Protein AF-A0A6V2CDC0-F1 (afdb_monomer_lite)

Organism: NCBI:txid49249

Foldseek 3Di:
DFDDCVVVVVVPPCPCPDWLDWQEWEQFLVRWIWTFTHHRDVPPVCVPFQATWIFTWHQFPPDPVTHIGTDTTLFGEHDDVQFDDWQYKYYLPPGRFKIWTFTADADDAADQADDPNHDFRWIKIFGSNCADPRRYGDLIGTDDGQQFAAQCPCVVVPPDRTDGQSARGFRDWYDPFLWKIKIFGPPPPPVDPRRPDDCVPDDVSCSVGVPGMDMGTHPGSNSPCPPPSND

Radius of gyration: 18.83 Å; chains: 1; bounding box: 47×41×53 Å

Secondary structure (DSSP, 8-state):
-PBPHHHHHHTT--SSSS---EEEEEE-TTS-EEEEEPPPTT--TTTT-SSEEEEEEE---SSTTS--EEEEEEEEEPPPTT--EEEEEEEPTT-SSEEEEEEE-PPPTT-SS--TTS---EEEEEETT-B-TTSBB---EEEEETTSEE-TT-TTSSS--EE----S-EEEEEE-SSSEEEEEE---TTTS-TT---TTS-TTHHHHHH-SEEEEE-SS-TTSTTSGGG-

Sequence (231 aa):
MEVDSSVVDASQFRKHDPSGGYEGFSLLADGSIAAFVEKQSGDSTLGDEPGVRVYKVLPGDGTAKNPPKFDSFRGFYPFELNAGNIADVSAIPGSSNLVAVIERNGFPNGHLFPAPTMPANKLCVVDLTDLNEDMVMFNKKCILNYHQVSDPWDVDGNGIFRYAQTQVTNEQVIVVDDYCIVAGTDTNFPWTNQFDVDTTALPFGQEVTDTRFMIVCFTEPIFNLRYPLMD

pLDDT: mean 75.48, std 17.43, range [39.44, 96.19]

Structure (mmCIF, N/CA/C/O backbone):
data_AF-A0A6V2CDC0-F1
#
_entry.id   AF-A0A6V2CDC0-F1
#
loop_
_atom_site.group_PDB
_atom_site.id
_atom_site.type_symbol
_atom_site.label_atom_id
_atom_site.label_alt_id
_atom_site.label_comp_id
_atom_site.label_asym_id
_atom_site.label_entity_id
_atom_site.label_seq_id
_atom_site.pdbx_PDB_ins_code
_atom_site.Cartn_x
_atom_site.Cartn_y
_atom_site.Cartn_z
_atom_site.occupancy
_atom_site.B_iso_or_equiv
_atom_site.auth_seq_id
_atom_site.auth_comp_id
_atom_site.auth_asym_id
_atom_site.auth_atom_id
_atom_site.pdbx_PDB_model_num
ATOM 1 N N . MET A 1 1 ? -6.615 -8.807 17.423 1.00 39.44 1 MET A N 1
ATOM 2 C CA . MET A 1 1 ? -7.289 -8.360 18.665 1.00 39.44 1 MET A CA 1
ATOM 3 C C . MET A 1 1 ? -7.658 -6.903 18.441 1.00 39.44 1 MET A C 1
ATOM 5 O O . MET A 1 1 ? -6.749 -6.101 18.308 1.00 39.44 1 MET A O 1
ATOM 9 N N . GLU A 1 2 ? -8.935 -6.574 18.235 1.00 42.97 2 GLU A N 1
ATOM 10 C CA . GLU A 1 2 ? -9.348 -5.185 17.969 1.00 42.97 2 GLU A CA 1
ATOM 11 C C . GLU A 1 2 ? -9.538 -4.461 19.305 1.00 42.97 2 GLU A C 1
ATOM 13 O O . GLU A 1 2 ? -10.190 -4.986 20.210 1.00 42.97 2 GLU A O 1
ATOM 18 N N . VAL A 1 3 ? -8.911 -3.295 19.455 1.00 44.31 3 VAL A N 1
ATOM 19 C CA . VAL A 1 3 ? -8.943 -2.540 20.708 1.00 44.31 3 VAL A CA 1
ATOM 20 C C . VAL A 1 3 ? -10.130 -1.578 20.687 1.00 44.31 3 VAL A C 1
ATOM 22 O O . VAL A 1 3 ? -10.352 -0.868 19.706 1.00 44.31 3 VAL A O 1
ATOM 25 N N . ASP A 1 4 ? -10.894 -1.581 21.779 1.00 47.94 4 ASP A N 1
ATOM 26 C CA . ASP A 1 4 ? -12.054 -0.718 22.005 1.00 47.94 4 ASP A CA 1
ATOM 27 C C . ASP A 1 4 ? -11.677 0.775 21.892 1.00 47.94 4 ASP A C 1
ATOM 29 O O . ASP A 1 4 ? -10.577 1.184 22.283 1.00 47.94 4 ASP A O 1
ATOM 33 N N . SER A 1 5 ? -12.595 1.605 21.379 1.00 47.69 5 SER A N 1
ATOM 34 C CA . SER A 1 5 ? -12.391 3.048 21.167 1.00 47.69 5 SER A CA 1
ATOM 35 C C . SER A 1 5 ? -11.905 3.790 22.417 1.00 47.69 5 SER A C 1
ATOM 37 O O . SER A 1 5 ? -11.205 4.792 22.310 1.00 47.69 5 SER A O 1
ATOM 39 N N . SER A 1 6 ? -12.210 3.271 23.607 1.00 44.75 6 SER A N 1
ATOM 40 C CA . SER A 1 6 ? -11.758 3.819 24.892 1.00 44.75 6 SER A CA 1
ATOM 41 C C . SER A 1 6 ? -10.231 3.829 25.092 1.00 44.75 6 SER A C 1
ATOM 43 O O . SER A 1 6 ? -9.716 4.707 25.785 1.00 44.75 6 SER A O 1
ATOM 45 N N . VAL A 1 7 ? -9.477 2.920 24.464 1.00 49.69 7 VAL A N 1
ATOM 46 C CA . VAL A 1 7 ? -7.996 2.942 24.498 1.00 49.69 7 VAL A CA 1
ATOM 47 C C . VAL A 1 7 ? -7.439 4.010 23.553 1.00 49.69 7 VAL A C 1
ATOM 49 O O . VAL A 1 7 ? -6.391 4.594 23.816 1.00 49.69 7 VAL A O 1
ATOM 52 N N . VAL A 1 8 ? -8.185 4.322 22.494 1.00 48.22 8 VAL A N 1
ATOM 53 C CA . VAL A 1 8 ? -7.858 5.343 21.490 1.00 48.22 8 VAL A CA 1
ATOM 54 C C . VAL A 1 8 ? -8.161 6.754 22.018 1.00 48.22 8 VAL A C 1
ATOM 56 O O . VAL A 1 8 ? -7.398 7.695 21.794 1.00 48.22 8 VAL A O 1
ATOM 59 N N . ASP A 1 9 ? -9.218 6.886 22.823 1.00 43.94 9 ASP A N 1
ATOM 60 C CA . ASP A 1 9 ? -9.531 8.106 23.577 1.00 43.94 9 ASP A CA 1
ATOM 61 C C . ASP A 1 9 ? -8.473 8.407 24.659 1.00 43.94 9 ASP A C 1
ATOM 63 O O . ASP A 1 9 ? -8.165 9.571 24.924 1.00 43.94 9 ASP A O 1
ATOM 67 N N . ALA A 1 10 ? -7.863 7.372 25.251 1.00 45.59 10 ALA A N 1
ATOM 68 C CA . ALA A 1 10 ? -6.705 7.520 26.137 1.00 45.59 10 ALA A CA 1
ATOM 69 C C . ALA A 1 10 ? -5.407 7.849 25.369 1.00 45.59 10 ALA A C 1
ATOM 71 O O . ALA A 1 10 ? -4.510 8.488 25.921 1.00 45.59 10 ALA A O 1
ATOM 72 N N . SER A 1 11 ? -5.320 7.473 24.089 1.00 44.28 11 SER A N 1
ATOM 73 C CA . SER A 1 11 ? -4.173 7.716 23.210 1.00 44.28 11 SER A CA 1
ATOM 74 C C . SER A 1 11 ? -4.286 9.026 22.414 1.00 44.28 11 SER A C 1
ATOM 76 O O . SER A 1 11 ? -3.990 9.032 21.229 1.00 44.28 11 SER A O 1
ATOM 78 N N . GLN A 1 12 ? -4.762 10.134 22.998 1.00 42.72 12 GLN A N 1
ATOM 79 C CA . GLN A 1 12 ? -4.838 11.460 22.340 1.00 42.72 12 GLN A CA 1
ATOM 80 C C . GLN A 1 12 ? -5.227 11.436 20.841 1.00 42.72 12 GLN A C 1
ATOM 82 O O . GLN A 1 12 ? -4.644 12.155 20.025 1.00 42.72 12 GLN A O 1
ATOM 87 N N . PHE A 1 13 ? -6.190 10.596 20.452 1.00 41.72 13 PHE A N 1
ATOM 88 C CA . PHE A 1 13 ? -6.622 10.480 19.066 1.00 41.72 13 PHE A CA 1
ATOM 89 C C . PHE A 1 13 ? -7.139 11.829 18.562 1.00 41.72 13 PHE A C 1
ATOM 91 O O . PHE A 1 13 ? -8.198 12.312 18.972 1.00 41.72 13 PHE A O 1
ATOM 98 N N . ARG A 1 14 ? -6.385 12.465 17.659 1.00 51.59 14 ARG A N 1
ATOM 99 C CA . ARG A 1 14 ? -6.816 13.694 16.988 1.00 51.59 14 ARG A CA 1
ATOM 100 C C . ARG A 1 14 ? -7.753 13.315 15.852 1.00 51.59 14 ARG A C 1
ATOM 102 O O . ARG A 1 14 ? -7.348 13.171 14.705 1.00 51.59 14 ARG A O 1
ATOM 109 N N . LYS A 1 15 ? -9.027 13.140 16.218 1.00 47.22 15 LYS A N 1
ATOM 110 C CA . LYS A 1 15 ? -10.143 12.780 15.330 1.00 47.22 15 LYS A CA 1
ATOM 111 C C . LYS A 1 15 ? -10.204 13.647 14.073 1.00 47.22 15 LYS A C 1
ATOM 113 O O . LYS A 1 15 ? -10.551 13.136 13.021 1.00 47.22 15 LYS A O 1
ATOM 118 N N . HIS A 1 16 ? -9.845 14.921 14.199 1.00 41.81 16 HIS A N 1
ATOM 119 C CA . HIS A 1 16 ? -9.480 15.803 13.105 1.00 41.81 16 HIS A CA 1
ATOM 120 C C . HIS A 1 16 ? -8.608 16.928 13.655 1.00 41.81 16 HIS A C 1
ATOM 122 O O . HIS A 1 16 ? -8.925 17.519 14.684 1.00 41.81 16 HIS A O 1
ATOM 128 N N . ASP A 1 17 ? -7.578 17.232 12.884 1.00 43.41 17 ASP A N 1
ATOM 129 C CA . ASP A 1 17 ? -6.827 18.476 12.881 1.00 43.41 17 ASP A CA 1
ATOM 130 C C . ASP A 1 17 ? -5.805 18.717 14.025 1.00 43.41 17 ASP A C 1
ATOM 132 O O . ASP A 1 17 ? -6.112 18.581 15.213 1.00 43.41 17 ASP A O 1
ATOM 136 N N . PRO A 1 18 ? -4.571 19.108 13.675 1.00 47.84 18 PRO A N 1
ATOM 137 C CA . PRO A 1 18 ? -3.995 19.037 12.345 1.00 47.84 18 PRO A CA 1
ATOM 138 C C . PRO A 1 18 ? -3.378 17.625 12.213 1.00 47.84 18 PRO A C 1
ATOM 140 O O . PRO A 1 18 ? -2.511 17.215 12.979 1.00 47.84 18 PRO A O 1
ATOM 143 N N . SER A 1 19 ? -3.981 16.794 11.348 1.00 53.19 19 SER A N 1
ATOM 144 C CA . SER A 1 19 ? -3.381 15.537 10.857 1.00 53.19 19 SER A CA 1
ATOM 145 C C . SER A 1 19 ? -2.292 15.914 9.852 1.00 53.19 19 SER A C 1
ATOM 147 O O . SER A 1 19 ? -2.385 16.987 9.254 1.00 53.19 19 SER A O 1
ATOM 149 N N . GLY A 1 20 ? -1.258 15.092 9.648 1.00 54.44 20 GLY A N 1
ATOM 150 C CA . GLY A 1 20 ? -0.270 15.369 8.592 1.00 54.44 20 GLY A CA 1
ATOM 151 C C . GLY A 1 20 ? -0.873 15.317 7.191 1.00 54.44 20 GLY A C 1
ATOM 152 O O . GLY A 1 20 ? -0.368 15.953 6.276 1.00 54.44 20 GLY A O 1
ATOM 153 N N . GLY A 1 21 ? -1.996 14.615 7.078 1.00 58.03 21 GLY A N 1
ATOM 154 C CA . GLY A 1 21 ? -2.667 14.270 5.842 1.00 58.03 21 GLY A CA 1
ATOM 155 C C . GLY A 1 21 ? -3.292 12.889 5.995 1.00 58.03 21 GLY A C 1
ATOM 156 O O . GLY A 1 21 ? -3.269 12.293 7.078 1.00 58.03 21 GLY A O 1
ATOM 157 N N . TYR A 1 22 ? -3.871 12.395 4.914 1.00 57.50 22 TYR A N 1
ATOM 158 C CA . TYR A 1 22 ? -4.170 10.982 4.753 1.00 57.50 22 TYR A CA 1
ATOM 159 C C . TYR A 1 22 ? -3.470 10.553 3.475 1.00 57.50 22 TYR A C 1
ATOM 161 O O . TYR A 1 22 ? -3.815 11.062 2.414 1.00 57.50 22 TYR A O 1
ATOM 169 N N . GLU A 1 23 ? -2.512 9.640 3.572 1.00 66.88 23 GLU A N 1
ATOM 170 C CA . GLU A 1 23 ? -1.724 9.224 2.403 1.00 66.88 23 GLU A CA 1
ATOM 171 C C . GLU A 1 23 ? -2.130 7.836 1.894 1.00 66.88 23 GLU A C 1
ATOM 173 O O . GLU A 1 23 ? -1.517 7.304 0.985 1.00 66.88 23 GLU A O 1
ATOM 178 N N . GLY A 1 24 ? -3.153 7.207 2.480 1.00 76.25 24 GLY A N 1
ATOM 179 C CA . GLY A 1 24 ? -3.616 5.905 2.015 1.00 76.25 24 GLY A CA 1
ATOM 180 C C . GLY A 1 24 ? -4.949 5.497 2.620 1.00 76.25 24 GLY A C 1
ATOM 181 O O . GLY A 1 24 ? -5.084 5.353 3.841 1.00 76.25 24 GLY A O 1
ATOM 182 N N . PHE A 1 25 ? -5.935 5.276 1.754 1.00 86.69 25 PHE A N 1
ATOM 183 C CA . PHE A 1 25 ? -7.219 4.699 2.124 1.00 86.69 25 PHE A CA 1
ATOM 184 C C . PHE A 1 25 ? -7.549 3.551 1.200 1.00 86.69 25 PHE A C 1
ATOM 186 O O . PHE A 1 25 ? -7.537 3.710 -0.015 1.00 86.69 25 PHE A O 1
ATOM 193 N N . SER A 1 26 ? -7.976 2.439 1.782 1.00 92.25 26 SER A N 1
ATOM 194 C CA . SER A 1 26 ? -8.464 1.328 0.983 1.00 92.25 26 SER A CA 1
ATOM 195 C C . SER A 1 26 ? -9.788 0.800 1.498 1.00 92.25 26 SER A C 1
ATOM 197 O O . SER A 1 26 ? -9.931 0.532 2.692 1.00 92.25 26 SER A O 1
ATOM 199 N N . LEU A 1 27 ? -10.753 0.647 0.588 1.00 92.06 27 LEU A N 1
ATOM 200 C CA . LEU A 1 27 ? -11.999 -0.061 0.853 1.00 92.06 27 LEU A CA 1
ATOM 201 C C . LEU A 1 27 ? -11.718 -1.567 0.863 1.00 92.06 27 LEU A C 1
ATOM 203 O O . LEU A 1 27 ? -11.335 -2.152 -0.148 1.00 92.06 27 LEU A O 1
ATOM 207 N N . LEU A 1 28 ? -11.927 -2.184 2.017 1.00 95.38 28 LEU A N 1
ATOM 208 C CA . LEU A 1 28 ? -11.723 -3.604 2.261 1.00 95.38 28 LEU A CA 1
ATOM 209 C C . LEU A 1 28 ? -12.952 -4.421 1.832 1.00 95.38 28 LEU A C 1
ATOM 211 O O . LEU A 1 28 ? -14.053 -3.889 1.672 1.00 95.38 28 LEU A O 1
ATOM 215 N N . ALA A 1 29 ? -12.795 -5.741 1.695 1.00 94.88 29 ALA A N 1
ATOM 216 C CA . ALA A 1 29 ? -13.887 -6.624 1.267 1.00 94.88 29 ALA A CA 1
ATOM 217 C C . ALA A 1 29 ? -15.075 -6.683 2.249 1.00 94.88 29 ALA A C 1
ATOM 219 O O . ALA A 1 29 ? -16.185 -7.023 1.844 1.00 94.88 29 ALA A O 1
ATOM 220 N N . ASP A 1 30 ? -14.866 -6.334 3.524 1.00 94.81 30 ASP A N 1
ATOM 221 C CA . ASP A 1 30 ? -15.936 -6.221 4.527 1.00 94.81 30 ASP A CA 1
ATOM 222 C C . ASP A 1 30 ? -16.714 -4.893 4.440 1.00 94.81 30 ASP A C 1
ATOM 224 O O . ASP A 1 30 ? -17.644 -4.661 5.213 1.00 94.81 30 ASP A O 1
ATOM 228 N N . GLY A 1 31 ? -16.346 -4.023 3.495 1.00 93.19 31 GLY A N 1
ATOM 229 C CA . GLY A 1 31 ? -16.937 -2.707 3.297 1.00 93.19 31 GLY A CA 1
ATOM 230 C C . GLY A 1 31 ? -16.406 -1.636 4.248 1.00 93.19 31 GLY A C 1
ATOM 231 O O . GLY A 1 31 ? -16.854 -0.497 4.155 1.00 93.19 31 GLY A O 1
ATOM 232 N N . SER A 1 32 ? -15.470 -1.952 5.147 1.00 94.44 32 SER A N 1
ATOM 233 C CA . SER A 1 32 ? -14.764 -0.947 5.947 1.00 94.44 32 SER A CA 1
ATOM 234 C C . SER A 1 32 ? -13.600 -0.331 5.169 1.00 94.44 32 SER A C 1
ATOM 236 O O . SER A 1 32 ? -13.151 -0.860 4.157 1.00 94.44 32 SER A O 1
ATOM 238 N N . ILE A 1 33 ? -13.107 0.811 5.634 1.00 91.81 33 ILE A N 1
ATOM 239 C CA . ILE A 1 33 ? -11.933 1.490 5.094 1.00 91.81 33 ILE A CA 1
ATOM 240 C C . ILE A 1 33 ? -10.765 1.270 6.058 1.00 91.81 33 ILE A C 1
ATOM 242 O O . ILE A 1 33 ? -10.886 1.546 7.255 1.00 91.81 33 ILE A O 1
ATOM 246 N N . ALA A 1 34 ? -9.629 0.808 5.539 1.00 93.38 34 ALA A N 1
ATOM 247 C CA . ALA A 1 34 ? -8.344 0.933 6.218 1.00 93.38 34 ALA A CA 1
ATOM 248 C C . ALA A 1 34 ? -7.795 2.339 5.962 1.00 93.38 34 ALA A C 1
ATOM 250 O O . ALA A 1 34 ? -7.531 2.692 4.814 1.00 93.38 34 ALA A O 1
ATOM 251 N N . ALA A 1 35 ? -7.652 3.141 7.016 1.00 89.19 35 ALA A N 1
ATOM 252 C CA . ALA A 1 35 ? -7.145 4.507 6.936 1.00 89.19 35 ALA A CA 1
ATOM 253 C C . ALA A 1 35 ? -5.755 4.596 7.569 1.00 89.19 35 ALA A C 1
ATOM 255 O O . ALA A 1 35 ? -5.619 4.394 8.778 1.00 89.19 35 ALA A O 1
ATOM 256 N N . PHE A 1 36 ? -4.748 4.911 6.756 1.00 89.75 36 PHE A N 1
ATOM 257 C CA . PHE A 1 36 ? -3.366 5.123 7.179 1.00 89.75 36 PHE A CA 1
ATOM 258 C C . PHE A 1 36 ? -3.161 6.618 7.421 1.00 89.75 36 PHE A C 1
ATOM 260 O O . PHE A 1 36 ? -3.307 7.434 6.510 1.00 89.75 36 PHE A O 1
ATOM 267 N N . VAL A 1 37 ? -2.889 6.987 8.673 1.00 82.69 37 VAL A N 1
ATOM 268 C CA . VAL A 1 37 ? -2.880 8.390 9.108 1.00 82.69 37 VAL A CA 1
ATOM 269 C C . VAL A 1 37 ? -1.485 8.800 9.553 1.00 82.69 37 VAL A C 1
ATOM 271 O O . VAL A 1 37 ? -0.968 8.310 10.563 1.00 82.69 37 VAL A O 1
ATOM 274 N N . GLU A 1 38 ? -0.893 9.728 8.805 1.00 74.75 38 GLU A N 1
ATOM 275 C CA . GLU A 1 38 ? 0.442 10.250 9.077 1.00 74.75 38 GLU A CA 1
ATOM 276 C C . GLU A 1 38 ? 0.455 11.308 10.182 1.00 74.75 38 GLU A C 1
ATOM 278 O O . GLU A 1 38 ? -0.513 12.036 10.432 1.00 74.75 38 GLU A O 1
ATOM 283 N N . LYS A 1 39 ? 1.610 11.411 10.843 1.00 69.50 39 LYS A N 1
ATOM 284 C CA . LYS A 1 39 ? 1.904 12.506 11.771 1.00 69.50 39 LYS A CA 1
ATOM 285 C C . LYS A 1 39 ? 2.077 13.798 10.982 1.00 69.50 39 LYS A C 1
ATOM 287 O O . LYS A 1 39 ? 2.478 13.779 9.823 1.00 69.50 39 LYS A O 1
ATOM 292 N N . GLN A 1 40 ? 1.845 14.937 11.625 1.00 66.38 40 GLN A N 1
ATOM 293 C CA . GLN A 1 40 ? 2.226 16.194 10.992 1.00 66.38 40 GLN A CA 1
ATOM 294 C C . GLN A 1 40 ? 3.735 16.326 10.889 1.00 66.38 40 GLN A C 1
ATOM 296 O O . GLN A 1 40 ? 4.463 15.976 11.821 1.00 66.38 40 GLN A O 1
ATOM 301 N N . SER A 1 41 ? 4.190 16.938 9.798 1.00 61.31 41 SER A N 1
ATOM 302 C CA . SER A 1 41 ? 5.560 17.433 9.715 1.00 61.31 41 SER A CA 1
ATOM 303 C C . SER A 1 41 ? 5.862 18.340 10.915 1.00 61.31 41 SER A C 1
ATOM 305 O O . SER A 1 41 ? 5.142 19.304 11.178 1.00 61.31 41 SER A O 1
ATOM 307 N N . GLY A 1 42 ? 6.917 18.007 11.662 1.00 58.16 42 GLY A N 1
ATOM 308 C CA . GLY A 1 42 ? 7.328 18.738 12.863 1.00 58.16 42 GLY A CA 1
ATOM 309 C C . GLY A 1 42 ? 6.587 18.364 14.153 1.00 58.16 42 GLY A C 1
ATOM 310 O O . GLY A 1 42 ? 6.888 18.951 15.193 1.00 58.16 42 GLY A O 1
ATOM 311 N N . ASP A 1 43 ? 5.665 17.394 14.134 1.00 61.59 43 ASP A N 1
ATOM 312 C CA . ASP A 1 43 ? 5.038 16.892 15.360 1.00 61.59 43 ASP A CA 1
ATOM 313 C C . ASP A 1 43 ? 6.010 16.006 16.153 1.00 61.59 43 ASP A C 1
ATOM 315 O O . ASP A 1 43 ? 6.221 14.830 15.854 1.00 61.59 43 ASP A O 1
ATOM 319 N N . SER A 1 44 ? 6.598 16.583 17.202 1.00 62.38 44 SER A N 1
ATOM 320 C CA . SER A 1 44 ? 7.495 15.884 18.123 1.00 62.38 44 SER A CA 1
ATOM 321 C C . SER A 1 44 ? 6.771 15.196 19.283 1.00 62.38 44 SER A C 1
ATOM 323 O O . SER A 1 44 ? 7.414 14.513 20.075 1.00 62.38 44 SER A O 1
ATOM 325 N N . THR A 1 45 ? 5.456 15.390 19.440 1.00 54.78 45 THR A N 1
ATOM 326 C CA . THR A 1 45 ? 4.697 14.849 20.586 1.00 54.78 45 THR A CA 1
ATOM 327 C C . THR A 1 45 ? 4.398 13.360 20.452 1.00 54.78 45 THR A C 1
ATOM 329 O O . THR A 1 45 ? 4.056 12.703 21.430 1.00 54.78 45 THR A O 1
ATOM 332 N N . LEU A 1 46 ? 4.576 12.831 19.243 1.00 60.38 46 LEU A N 1
ATOM 333 C CA . LEU A 1 46 ? 4.307 11.450 18.861 1.00 60.38 46 LEU A CA 1
ATOM 334 C C . LEU A 1 46 ? 5.577 10.759 18.340 1.00 60.38 46 LEU A C 1
ATOM 336 O O . LEU A 1 46 ? 5.491 9.755 17.641 1.00 60.38 46 LEU A O 1
ATOM 340 N N . GLY A 1 47 ? 6.760 11.320 18.616 1.00 59.81 47 GLY A N 1
ATOM 341 C CA . GLY A 1 47 ? 8.035 10.911 18.014 1.00 59.81 47 GLY A CA 1
ATOM 342 C C . GLY A 1 47 ? 8.411 9.443 18.237 1.00 59.81 47 GLY A C 1
ATOM 343 O O . GLY A 1 47 ? 9.014 8.847 17.351 1.00 59.81 47 GLY A O 1
ATOM 344 N N . ASP A 1 48 ? 7.972 8.853 19.349 1.00 71.56 48 ASP A N 1
ATOM 345 C CA . ASP A 1 48 ? 8.350 7.493 19.760 1.00 71.56 48 ASP A CA 1
ATOM 346 C C . ASP A 1 48 ? 7.426 6.392 19.212 1.00 71.56 48 ASP A C 1
ATOM 348 O O . ASP A 1 48 ? 7.601 5.218 19.535 1.00 71.56 48 ASP A O 1
ATOM 352 N N . GLU A 1 49 ? 6.419 6.734 18.402 1.00 81.31 49 GLU A N 1
ATOM 353 C CA . GLU A 1 49 ? 5.543 5.701 17.844 1.00 81.31 49 GLU A CA 1
ATOM 354 C C . GLU A 1 49 ? 6.264 4.842 16.799 1.00 81.31 49 GLU A C 1
ATOM 356 O O . GLU A 1 49 ? 6.958 5.389 15.935 1.00 81.31 49 GLU A O 1
ATOM 361 N N . PRO A 1 50 ? 6.020 3.521 16.801 1.00 83.12 50 PRO A N 1
ATOM 362 C CA . PRO A 1 50 ? 6.759 2.559 15.986 1.00 83.12 50 PRO A CA 1
ATOM 363 C C . PRO A 1 50 ? 6.395 2.584 14.491 1.00 83.12 50 PRO A C 1
ATOM 365 O O . PRO A 1 50 ? 6.961 1.818 13.712 1.00 83.12 50 PRO A O 1
ATOM 368 N N . GLY A 1 51 ? 5.445 3.427 14.074 1.00 84.94 51 GLY A N 1
ATOM 369 C CA . GLY A 1 51 ? 4.969 3.468 12.696 1.00 84.94 51 GLY A CA 1
ATOM 370 C C . GLY A 1 51 ? 3.780 4.401 12.461 1.00 84.94 51 GLY A C 1
ATOM 371 O O . GLY A 1 51 ? 3.449 5.238 13.304 1.00 84.94 51 GLY A O 1
ATOM 372 N N . VAL A 1 52 ? 3.128 4.240 11.306 1.00 86.56 52 VAL A N 1
ATOM 373 C CA . VAL A 1 52 ? 1.888 4.946 10.938 1.00 86.56 52 VAL A CA 1
ATOM 374 C C . VAL A 1 52 ? 0.693 4.288 11.597 1.00 86.56 52 VAL A C 1
ATOM 376 O O . VAL A 1 52 ? 0.597 3.067 11.663 1.00 86.56 52 VAL A O 1
ATOM 379 N N . ARG A 1 53 ? -0.252 5.095 12.073 1.00 88.00 53 ARG A N 1
ATOM 380 C CA . ARG A 1 53 ? -1.471 4.576 12.686 1.00 88.00 53 ARG A CA 1
ATOM 381 C C . ARG A 1 53 ? -2.433 4.105 11.616 1.00 88.00 53 ARG A C 1
ATOM 383 O O . ARG A 1 53 ? -2.722 4.846 10.676 1.00 88.00 53 ARG A O 1
ATOM 390 N N . VAL A 1 54 ? -2.967 2.907 11.807 1.00 90.75 54 VAL A N 1
ATOM 391 C CA . VAL A 1 54 ? -3.983 2.340 10.931 1.00 90.75 54 VAL A CA 1
ATOM 392 C C . VAL A 1 54 ? -5.295 2.224 11.683 1.00 90.75 54 VAL A C 1
ATOM 394 O O . VAL A 1 54 ? -5.376 1.650 12.771 1.00 90.75 54 VAL A O 1
ATOM 397 N N . TYR A 1 55 ? -6.346 2.768 11.085 1.00 89.62 55 TYR A N 1
ATOM 398 C CA . TYR A 1 55 ? -7.685 2.769 11.650 1.00 89.62 55 TYR A CA 1
ATOM 399 C C . TYR A 1 55 ? -8.658 2.020 10.757 1.00 89.62 55 TYR A C 1
ATOM 401 O O . TYR A 1 55 ? -8.528 2.005 9.533 1.00 89.62 55 TYR A O 1
ATOM 409 N N . LYS A 1 56 ? -9.667 1.429 11.389 1.00 91.56 56 LYS A N 1
ATOM 410 C CA . LYS A 1 56 ? -10.865 0.954 10.718 1.00 91.56 56 LYS A CA 1
ATOM 411 C C . LYS A 1 56 ? -11.890 2.078 10.717 1.00 91.56 56 LYS A C 1
ATOM 413 O O . LYS A 1 56 ? -12.218 2.638 11.765 1.00 91.56 56 LYS A O 1
ATOM 418 N N . VAL A 1 57 ? -12.388 2.413 9.538 1.00 88.12 57 VAL A N 1
ATOM 419 C CA . VAL A 1 57 ? -13.391 3.458 9.337 1.00 88.12 57 VAL A CA 1
ATOM 420 C C . VAL A 1 57 ? -14.591 2.838 8.635 1.00 88.12 57 VAL A C 1
ATOM 422 O O . VAL A 1 57 ? -14.452 2.199 7.598 1.00 88.12 57 VAL A O 1
ATOM 425 N N . LEU A 1 58 ? -15.786 3.018 9.185 1.00 88.50 58 LEU A N 1
ATOM 426 C CA . LEU A 1 58 ? -17.019 2.685 8.486 1.00 88.50 58 LEU A CA 1
ATOM 427 C C . LEU A 1 58 ? -17.301 3.777 7.451 1.00 88.50 58 LEU A C 1
ATOM 429 O O . LEU A 1 58 ? -17.294 4.965 7.810 1.00 88.50 58 LEU A O 1
ATOM 433 N N . PRO A 1 59 ? -17.549 3.416 6.182 1.00 84.62 59 PRO A N 1
ATOM 434 C CA . PRO A 1 59 ? -17.865 4.404 5.171 1.00 84.62 59 PRO A CA 1
ATOM 435 C C . PRO A 1 59 ? -19.164 5.129 5.532 1.00 84.62 59 PRO A C 1
ATOM 437 O O . PRO A 1 59 ? -20.097 4.564 6.107 1.00 84.62 59 PRO A O 1
ATOM 440 N N . GLY A 1 60 ? -19.209 6.411 5.182 1.00 82.50 60 GLY A N 1
ATOM 441 C CA . GLY A 1 60 ? -20.451 7.172 5.151 1.00 82.50 60 GLY A CA 1
ATOM 442 C C . GLY A 1 60 ? -21.271 6.852 3.899 1.00 82.50 60 GLY A C 1
ATOM 443 O O . GLY A 1 60 ? -20.912 5.985 3.107 1.00 82.50 60 GLY A O 1
ATOM 444 N N . ASP A 1 61 ? -22.339 7.612 3.668 1.00 84.19 61 ASP A N 1
ATOM 445 C CA . ASP A 1 61 ? -23.126 7.546 2.420 1.00 84.19 61 ASP A CA 1
ATOM 446 C C . ASP A 1 61 ? -22.789 8.676 1.428 1.00 84.19 61 ASP A C 1
ATOM 448 O O . ASP A 1 61 ? -23.537 8.947 0.490 1.00 84.19 61 ASP A O 1
ATOM 452 N N . GLY A 1 62 ? -21.669 9.371 1.654 1.00 75.38 62 GLY A N 1
ATOM 453 C CA . GLY A 1 62 ? -21.244 10.521 0.855 1.00 75.38 62 GLY A CA 1
ATOM 454 C C . GLY A 1 62 ? -22.020 11.809 1.148 1.00 75.38 62 GLY A C 1
ATOM 455 O O . GLY A 1 62 ? -21.711 12.850 0.569 1.00 75.38 62 GLY A O 1
ATOM 456 N N . THR A 1 63 ? -22.999 11.787 2.058 1.00 78.69 63 THR A N 1
ATOM 457 C CA . THR A 1 63 ? -23.693 12.994 2.513 1.00 78.69 63 THR A CA 1
ATOM 458 C C . THR A 1 63 ? -23.063 13.556 3.784 1.00 78.69 63 THR A C 1
ATOM 460 O O . THR A 1 63 ? -22.575 12.833 4.651 1.00 78.69 63 THR A O 1
ATOM 463 N N . ALA A 1 64 ? -23.168 14.875 3.968 1.00 80.19 64 ALA A N 1
ATOM 464 C CA . ALA A 1 64 ? -22.717 15.532 5.197 1.00 80.19 64 ALA A CA 1
ATOM 465 C C . ALA A 1 64 ? -23.451 15.043 6.466 1.00 80.19 64 ALA A C 1
ATOM 467 O O . ALA A 1 64 ? -22.967 15.250 7.575 1.00 80.19 64 ALA A O 1
ATOM 468 N N . LYS A 1 65 ? -24.629 14.414 6.325 1.00 85.56 65 LYS A N 1
ATOM 469 C CA . LYS A 1 65 ? -25.428 13.906 7.454 1.00 85.56 65 LYS A CA 1
ATOM 470 C C . LYS A 1 65 ? -24.945 12.552 7.961 1.00 85.56 65 LYS A C 1
ATOM 472 O O . LYS A 1 65 ? -25.247 12.192 9.097 1.00 85.56 65 LYS A O 1
ATOM 477 N N . ASN A 1 66 ? -24.220 11.813 7.134 1.00 80.31 66 ASN A N 1
ATOM 478 C CA . ASN A 1 66 ? -23.696 10.504 7.475 1.00 80.31 66 ASN A CA 1
ATOM 479 C C . ASN A 1 66 ? -22.256 10.393 6.945 1.00 80.31 66 ASN A C 1
ATOM 481 O O . ASN A 1 66 ? -22.002 9.671 5.978 1.00 80.31 66 ASN A O 1
ATOM 485 N N . PRO A 1 67 ? -21.323 11.158 7.546 1.00 80.25 67 PRO A N 1
ATOM 486 C CA . PRO A 1 67 ? -19.915 11.117 7.174 1.00 80.25 67 PRO A CA 1
ATOM 487 C C . PRO A 1 67 ? -19.294 9.763 7.553 1.00 80.25 67 PRO A C 1
ATOM 489 O O . PRO A 1 67 ? -19.871 9.044 8.378 1.00 80.25 67 PRO A O 1
ATOM 492 N N . PRO A 1 68 ? -18.108 9.425 7.009 1.00 82.88 68 PRO A N 1
ATOM 493 C CA . PRO A 1 68 ? -17.320 8.298 7.494 1.00 82.88 68 PRO A CA 1
ATOM 494 C C . PRO A 1 68 ? -17.131 8.360 9.012 1.00 82.88 68 PRO A C 1
ATOM 496 O O . PRO A 1 68 ? -16.952 9.438 9.588 1.00 82.88 68 PRO A O 1
ATOM 499 N N . LYS A 1 69 ? -17.194 7.202 9.668 1.00 83.94 69 LYS A N 1
ATOM 500 C CA . LYS A 1 69 ? -17.103 7.094 11.127 1.00 83.94 69 LYS A CA 1
ATOM 501 C C . LYS A 1 69 ? -15.938 6.211 11.500 1.00 83.94 69 LYS A C 1
ATOM 503 O O . LYS A 1 69 ? -15.809 5.101 11.001 1.00 83.94 69 LYS A O 1
ATOM 508 N N . PHE A 1 70 ? -15.123 6.702 12.416 1.00 83.94 70 PHE A N 1
ATOM 509 C CA . PHE A 1 70 ? -14.156 5.870 13.107 1.00 83.94 70 PHE A CA 1
ATOM 510 C C . PHE A 1 70 ? -14.857 4.673 13.772 1.00 83.94 70 PHE A C 1
ATOM 512 O O . PHE A 1 70 ? -15.870 4.871 14.444 1.00 83.94 70 PHE A O 1
ATOM 519 N N . ASP A 1 71 ? -14.307 3.476 13.572 1.00 86.06 71 ASP A N 1
ATOM 520 C CA . ASP A 1 71 ? -14.756 2.231 14.202 1.00 86.06 71 ASP A CA 1
ATOM 521 C C . ASP A 1 71 ? -13.773 1.815 15.302 1.00 86.06 71 ASP A C 1
ATOM 523 O O . ASP A 1 71 ? -14.121 1.793 16.481 1.00 86.06 71 ASP A O 1
ATOM 527 N N . SER A 1 72 ? -12.518 1.543 14.926 1.00 87.06 72 SER A N 1
ATOM 528 C CA . SER A 1 72 ? -11.496 1.018 15.836 1.00 87.06 72 SER A CA 1
ATOM 529 C C . SER A 1 72 ? -10.065 1.325 15.378 1.00 87.06 72 SER A C 1
ATOM 531 O O . SER A 1 72 ? -9.807 1.689 14.225 1.00 87.06 72 SER A O 1
ATOM 533 N N . PHE A 1 73 ? -9.109 1.179 16.299 1.00 88.56 73 PHE A N 1
ATOM 534 C CA . PHE A 1 73 ? -7.680 1.210 15.990 1.00 88.56 73 PHE A CA 1
ATOM 535 C C . PHE A 1 73 ? -7.181 -0.188 15.639 1.00 88.56 73 PHE A C 1
ATOM 537 O O . PHE A 1 73 ? -7.370 -1.130 16.410 1.00 88.56 73 PHE A O 1
ATOM 544 N N . ARG A 1 74 ? -6.553 -0.310 14.464 1.00 90.44 74 ARG A N 1
ATOM 545 C CA . ARG A 1 74 ? -6.010 -1.574 13.954 1.00 90.44 74 ARG A CA 1
ATOM 546 C C . ARG A 1 74 ? -4.563 -1.804 14.377 1.00 90.44 74 ARG A C 1
ATOM 548 O O . ARG A 1 74 ? -4.159 -2.950 14.428 1.00 90.44 74 ARG A O 1
ATOM 555 N N . GLY A 1 75 ? -3.801 -0.760 14.698 1.00 91.44 75 GLY A N 1
ATOM 556 C CA . GLY A 1 75 ? -2.399 -0.879 15.106 1.00 91.44 75 GLY A CA 1
ATOM 557 C C . GLY A 1 75 ? -1.475 0.056 14.333 1.00 91.44 75 GLY A C 1
ATOM 558 O O . GLY A 1 75 ? -1.922 0.967 13.631 1.00 91.44 75 GLY A O 1
ATOM 559 N N . PHE A 1 76 ? -0.175 -0.174 14.472 1.00 90.44 76 PHE A N 1
ATOM 560 C CA . PHE A 1 76 ? 0.878 0.571 13.801 1.00 90.44 76 PHE A CA 1
ATOM 561 C C . PHE A 1 76 ? 1.435 -0.214 12.616 1.00 90.44 76 PHE A C 1
ATOM 563 O O . PHE A 1 76 ? 1.850 -1.364 12.755 1.00 90.44 76 PHE A O 1
ATOM 570 N N . TYR A 1 77 ? 1.498 0.441 11.463 1.00 92.44 77 TYR A N 1
ATOM 571 C CA . TYR A 1 77 ? 2.239 -0.015 10.299 1.00 92.44 77 TYR A CA 1
ATOM 572 C C . TYR A 1 77 ? 3.707 0.429 10.416 1.00 92.44 77 TYR A C 1
ATOM 574 O O . TYR A 1 77 ? 3.962 1.638 10.381 1.00 92.44 77 TYR A O 1
ATOM 582 N N . PRO A 1 78 ? 4.679 -0.490 10.555 1.00 90.25 78 PRO A N 1
ATOM 583 C CA . PRO A 1 78 ? 6.089 -0.125 10.636 1.00 90.25 78 PRO A CA 1
ATOM 584 C C . PRO A 1 78 ? 6.666 0.172 9.249 1.00 90.25 78 PRO A C 1
ATOM 586 O O . PRO A 1 78 ? 6.407 -0.554 8.289 1.00 90.25 78 PRO A O 1
ATOM 589 N N . PHE A 1 79 ? 7.523 1.184 9.151 1.00 86.19 79 PHE A N 1
ATOM 590 C CA . PHE A 1 79 ? 8.254 1.496 7.921 1.00 86.19 79 PHE A CA 1
ATOM 591 C C . PHE A 1 79 ? 9.451 0.571 7.698 1.00 86.19 79 PHE A C 1
ATOM 593 O O . PHE A 1 79 ? 10.066 0.079 8.645 1.00 86.19 79 PHE A O 1
ATOM 600 N N . GLU A 1 80 ? 9.801 0.328 6.434 1.00 83.88 80 GLU A N 1
ATOM 601 C CA . GLU A 1 80 ? 11.109 -0.217 6.084 1.00 83.88 80 GLU A CA 1
ATOM 602 C C . GLU A 1 80 ? 12.225 0.751 6.473 1.00 83.88 80 GLU A C 1
ATOM 604 O O . GLU A 1 80 ? 12.016 1.953 6.648 1.00 83.88 80 GLU A O 1
ATOM 609 N N . LEU A 1 81 ? 13.448 0.221 6.571 1.00 75.62 81 LEU A N 1
ATOM 610 C CA . LEU A 1 81 ? 14.621 1.026 6.879 1.00 75.62 81 LEU A CA 1
ATOM 611 C C . LEU A 1 81 ? 14.685 2.256 5.964 1.00 75.62 81 LEU A C 1
ATOM 613 O O . LEU A 1 81 ? 14.773 2.139 4.740 1.00 75.62 81 LEU A O 1
ATOM 617 N N . ASN A 1 82 ? 14.699 3.418 6.617 1.00 70.94 82 ASN A N 1
ATOM 618 C CA . ASN A 1 82 ? 14.778 4.749 6.043 1.00 70.94 82 ASN A CA 1
ATOM 619 C C . ASN A 1 82 ? 13.537 5.213 5.228 1.00 70.94 82 ASN A C 1
ATOM 621 O O . ASN A 1 82 ? 13.577 6.321 4.695 1.00 70.94 82 ASN A O 1
ATOM 625 N N . ALA A 1 83 ? 12.456 4.431 5.115 1.00 75.69 83 ALA A N 1
ATOM 626 C CA . ALA A 1 83 ? 11.173 4.961 4.644 1.00 75.69 83 ALA A CA 1
ATOM 627 C C . ALA A 1 83 ? 10.584 5.909 5.702 1.00 75.69 83 ALA A C 1
ATOM 629 O O . ALA A 1 83 ? 10.815 5.735 6.900 1.00 75.69 83 ALA A O 1
ATOM 630 N N . GLY A 1 84 ? 9.879 6.945 5.247 1.00 74.44 84 GLY A N 1
ATOM 631 C CA . GLY A 1 84 ? 9.381 8.007 6.128 1.00 74.44 84 GLY A CA 1
ATOM 632 C C . GLY A 1 84 ? 7.869 8.170 6.110 1.00 74.44 84 GLY A C 1
ATOM 633 O O . GLY A 1 84 ? 7.305 8.587 7.116 1.00 74.44 84 GLY A O 1
ATOM 634 N N . ASN A 1 85 ? 7.238 7.836 4.981 1.00 77.88 85 ASN A N 1
ATOM 635 C CA . ASN A 1 85 ? 5.836 8.123 4.701 1.00 77.88 85 ASN A CA 1
ATOM 636 C C . ASN A 1 85 ? 5.200 6.976 3.899 1.00 77.88 85 ASN A C 1
ATOM 638 O O . ASN A 1 85 ? 5.888 6.180 3.252 1.00 77.88 85 ASN A O 1
ATOM 642 N N . ILE A 1 86 ? 3.876 6.913 3.916 1.00 83.38 86 ILE A N 1
ATOM 643 C CA . ILE A 1 86 ? 3.057 6.098 3.023 1.00 83.38 86 ILE A CA 1
ATOM 644 C C . ILE A 1 86 ? 2.758 6.929 1.776 1.00 83.38 86 ILE A C 1
ATOM 646 O O . ILE A 1 86 ? 2.723 8.157 1.823 1.00 83.38 86 ILE A O 1
ATOM 650 N N . ALA A 1 87 ? 2.637 6.250 0.646 1.00 80.38 87 ALA A N 1
ATOM 651 C CA . ALA A 1 87 ? 2.308 6.845 -0.640 1.00 80.38 87 ALA A CA 1
ATOM 652 C C . ALA A 1 87 ? 0.876 6.519 -1.064 1.00 80.38 87 ALA A C 1
ATOM 654 O O . ALA A 1 87 ? 0.169 7.415 -1.499 1.00 80.38 87 ALA A O 1
ATOM 655 N N . ASP A 1 88 ? 0.482 5.245 -0.963 1.00 87.75 88 ASP A N 1
ATOM 656 C CA . ASP A 1 88 ? -0.901 4.796 -1.145 1.00 87.75 88 ASP A CA 1
ATOM 657 C C . ASP A 1 88 ? -1.091 3.369 -0.607 1.00 87.75 88 ASP A C 1
ATOM 659 O O . ASP A 1 88 ? -0.123 2.663 -0.297 1.00 87.75 88 ASP A O 1
ATOM 663 N N . VAL A 1 89 ? -2.348 2.935 -0.499 1.00 92.12 89 VAL A N 1
ATOM 664 C CA . VAL A 1 89 ? -2.752 1.620 -0.004 1.00 92.12 89 VAL A CA 1
ATOM 665 C C . VAL A 1 89 ? -3.844 1.027 -0.888 1.00 92.12 89 VAL A C 1
ATOM 667 O O . VAL A 1 89 ? -4.872 1.645 -1.132 1.00 92.12 89 VAL A O 1
ATOM 670 N N . SER A 1 90 ? -3.678 -0.238 -1.270 1.00 95.19 90 SER A N 1
ATOM 671 C CA . SER A 1 90 ? -4.671 -1.013 -2.012 1.00 95.19 90 SER A CA 1
ATOM 672 C C . SER A 1 90 ? -5.091 -2.256 -1.240 1.00 95.19 90 SER A C 1
ATOM 674 O O . SER A 1 90 ? -4.266 -2.920 -0.619 1.00 95.19 90 SER A O 1
ATOM 676 N N . ALA A 1 91 ? -6.376 -2.604 -1.270 1.00 95.25 91 ALA A N 1
ATOM 677 C CA . ALA A 1 91 ? -6.844 -3.858 -0.690 1.00 95.25 91 ALA A CA 1
ATOM 678 C C . ALA A 1 91 ? -6.436 -5.005 -1.605 1.00 95.25 91 ALA A C 1
ATOM 680 O O . ALA A 1 91 ? -6.566 -4.900 -2.824 1.00 95.25 91 ALA A O 1
ATOM 681 N N . ILE A 1 92 ? -6.010 -6.123 -1.020 1.00 95.81 92 ILE A N 1
ATOM 682 C CA . ILE A 1 92 ? -5.934 -7.358 -1.793 1.00 95.81 92 ILE A CA 1
ATOM 683 C C . ILE A 1 92 ? -7.376 -7.815 -2.076 1.00 95.81 92 ILE A C 1
ATOM 685 O O . ILE A 1 92 ? -8.158 -7.961 -1.126 1.00 95.81 92 ILE A O 1
ATOM 689 N N . PRO A 1 93 ? -7.770 -8.023 -3.350 1.00 92.88 93 PRO A N 1
ATOM 690 C CA . PRO A 1 93 ? -9.142 -8.367 -3.703 1.00 92.88 93 PRO A CA 1
ATOM 691 C C . PRO A 1 93 ? -9.684 -9.558 -2.905 1.00 92.88 93 PRO A C 1
ATOM 693 O O . PRO A 1 93 ? -9.062 -10.611 -2.800 1.00 92.88 93 PRO A O 1
ATOM 696 N N . GLY A 1 94 ? -10.876 -9.386 -2.330 1.00 91.75 94 GLY A N 1
ATOM 697 C CA . GLY A 1 94 ? -11.533 -10.415 -1.520 1.00 91.75 94 GLY A CA 1
ATOM 698 C C . GLY A 1 94 ? -11.033 -10.532 -0.075 1.00 91.75 94 GLY A C 1
ATOM 699 O O . GLY A 1 94 ? -11.588 -11.337 0.670 1.00 91.75 94 GLY A O 1
ATOM 700 N N . SER A 1 95 ? -10.049 -9.731 0.347 1.00 94.44 95 SER A N 1
ATOM 701 C CA . SER A 1 95 ? -9.574 -9.691 1.731 1.00 94.44 95 SER A CA 1
ATOM 702 C C . SER A 1 95 ? -10.153 -8.518 2.529 1.00 94.44 95 SER A C 1
ATOM 704 O O . SER A 1 95 ? -10.348 -7.415 2.015 1.00 94.44 95 SER A O 1
ATOM 706 N N . SER A 1 96 ? -10.408 -8.754 3.818 1.00 95.06 96 SER A N 1
ATOM 707 C CA . SER A 1 96 ? -10.769 -7.722 4.798 1.00 95.06 96 SER A CA 1
ATOM 708 C C . SER A 1 96 ? -9.625 -7.361 5.754 1.00 95.06 96 SER A C 1
ATOM 710 O O . SER A 1 96 ? -9.833 -6.622 6.716 1.00 95.06 96 SER A O 1
ATOM 712 N N . ASN A 1 97 ? -8.434 -7.919 5.539 1.00 94.88 97 ASN A N 1
ATOM 713 C CA . ASN A 1 97 ? -7.282 -7.761 6.424 1.00 94.88 97 ASN A CA 1
ATOM 714 C C . ASN A 1 97 ? -5.957 -7.575 5.680 1.00 94.88 97 ASN A C 1
ATOM 716 O O . ASN A 1 97 ? -5.056 -6.979 6.246 1.00 94.88 97 ASN A O 1
ATOM 720 N N . LEU A 1 98 ? -5.826 -8.023 4.434 1.00 96.00 98 LEU A N 1
ATOM 721 C CA . LEU A 1 98 ? -4.599 -7.895 3.657 1.00 96.00 98 LEU A CA 1
ATOM 722 C C . LEU A 1 98 ? -4.653 -6.670 2.749 1.00 96.00 98 LEU A C 1
ATOM 724 O O . LEU A 1 98 ? -5.592 -6.485 1.968 1.00 96.00 98 LEU A O 1
ATOM 728 N N . VAL A 1 99 ? -3.606 -5.854 2.824 1.00 96.19 99 VAL A N 1
ATOM 729 C CA . VAL A 1 99 ? -3.426 -4.685 1.962 1.00 96.19 99 VAL A CA 1
ATOM 730 C C . VAL A 1 99 ? -2.011 -4.649 1.397 1.00 96.19 99 VAL A C 1
ATOM 732 O O . VAL A 1 99 ? -1.062 -5.114 2.028 1.00 96.19 99 VAL A O 1
ATOM 735 N N . ALA A 1 100 ? -1.879 -4.084 0.202 1.00 95.44 100 ALA A N 1
ATOM 736 C CA . ALA A 1 100 ? -0.615 -3.704 -0.399 1.00 95.44 100 ALA A CA 1
ATOM 737 C C . ALA A 1 100 ? -0.385 -2.205 -0.161 1.00 95.44 100 ALA A C 1
ATOM 739 O O . ALA A 1 100 ? -1.272 -1.392 -0.404 1.00 95.44 100 ALA A O 1
ATOM 740 N N . VAL A 1 101 ? 0.792 -1.844 0.326 1.00 92.94 101 VAL A N 1
ATOM 741 C CA . VAL A 1 101 ? 1.142 -0.502 0.791 1.00 92.94 101 VAL A CA 1
ATOM 742 C C . VAL A 1 101 ? 2.367 -0.035 0.027 1.00 92.94 101 VAL A C 1
ATOM 744 O O . VAL A 1 101 ? 3.387 -0.730 0.026 1.00 92.94 101 VAL A O 1
ATOM 747 N N . ILE A 1 102 ? 2.277 1.121 -0.632 1.00 88.44 102 ILE A N 1
ATOM 748 C CA . ILE A 1 102 ? 3.462 1.797 -1.153 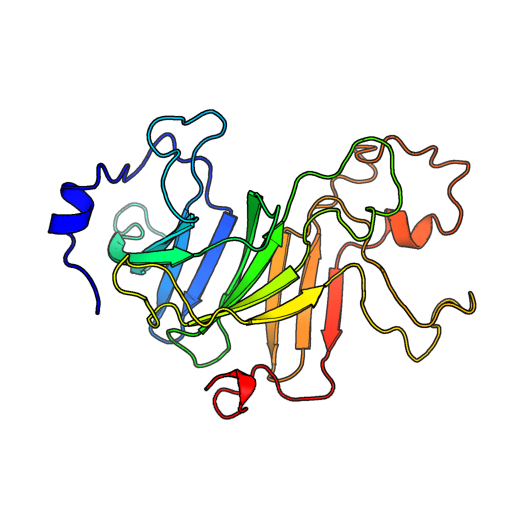1.00 88.44 102 ILE A CA 1
ATOM 749 C C . ILE A 1 102 ? 4.059 2.621 -0.019 1.00 88.44 102 ILE A C 1
ATOM 751 O O . ILE A 1 102 ? 3.427 3.538 0.502 1.00 88.44 102 ILE A O 1
ATOM 755 N N . GLU A 1 103 ? 5.297 2.307 0.339 1.00 83.56 103 GLU A N 1
ATOM 756 C CA . GLU A 1 103 ? 6.118 3.178 1.173 1.00 83.56 103 GLU A CA 1
ATOM 757 C C . GLU A 1 103 ? 6.886 4.158 0.285 1.00 83.56 103 GLU A C 1
ATOM 759 O O . GLU A 1 103 ? 7.338 3.799 -0.806 1.00 83.56 103 GLU A O 1
ATOM 764 N N . ARG A 1 104 ? 7.052 5.393 0.761 1.00 75.81 104 ARG A N 1
ATOM 765 C CA . ARG A 1 104 ? 7.838 6.427 0.086 1.00 75.81 104 ARG A CA 1
ATOM 766 C C . ARG A 1 104 ? 8.865 7.042 1.025 1.00 75.81 104 ARG A C 1
ATOM 768 O O . ARG A 1 104 ? 8.776 6.976 2.257 1.00 75.81 104 ARG A O 1
ATOM 775 N N . ASN A 1 105 ? 9.840 7.703 0.418 1.00 68.94 105 ASN A N 1
ATOM 776 C CA . ASN A 1 105 ? 10.731 8.600 1.129 1.00 68.94 105 ASN A CA 1
ATOM 777 C C . ASN A 1 105 ? 11.011 9.860 0.307 1.00 68.94 105 ASN A C 1
ATOM 779 O O . ASN A 1 105 ? 10.770 9.890 -0.896 1.00 68.94 105 ASN A O 1
ATOM 783 N N . GLY A 1 106 ? 11.541 10.892 0.961 1.00 58.06 106 GLY A N 1
ATOM 784 C CA . GLY A 1 106 ? 12.025 12.083 0.275 1.00 58.06 106 GLY A CA 1
ATOM 785 C C . GLY A 1 106 ? 13.142 11.743 -0.714 1.00 58.06 106 GLY A C 1
ATOM 786 O O . GLY A 1 106 ? 14.099 11.041 -0.374 1.00 58.06 106 GLY A O 1
ATOM 787 N N . PHE A 1 107 ? 13.030 12.262 -1.936 1.00 53.88 107 PHE A N 1
ATOM 788 C CA . PHE A 1 107 ? 14.093 12.162 -2.931 1.00 53.88 107 PHE A CA 1
ATOM 789 C C . PHE A 1 107 ? 15.262 13.077 -2.536 1.00 53.88 107 PHE A C 1
ATOM 791 O O . PHE A 1 107 ? 15.035 14.213 -2.109 1.00 53.88 107 PHE A O 1
ATOM 798 N N . PRO A 1 108 ? 16.521 12.634 -2.667 1.00 51.78 108 PRO A N 1
ATOM 799 C CA . PRO A 1 108 ? 17.652 13.526 -2.488 1.00 51.78 108 PRO A CA 1
ATOM 800 C C . PRO A 1 108 ? 17.698 14.504 -3.668 1.00 51.78 108 PRO A C 1
ATOM 802 O O . PRO A 1 108 ? 17.575 14.099 -4.825 1.00 51.78 108 PRO A O 1
ATOM 805 N N . ASN A 1 109 ? 17.913 15.790 -3.387 1.00 50.84 109 ASN A N 1
ATOM 806 C CA . ASN A 1 109 ? 18.112 16.792 -4.435 1.00 50.84 109 ASN A CA 1
ATOM 807 C C . ASN A 1 109 ? 19.278 16.382 -5.360 1.00 50.84 109 ASN A C 1
ATOM 809 O O . ASN A 1 109 ? 20.369 16.078 -4.875 1.00 50.84 109 ASN A O 1
ATOM 813 N N . GLY A 1 110 ? 19.066 16.429 -6.681 1.00 47.12 110 GLY A N 1
ATOM 814 C CA . GLY A 1 110 ? 20.141 16.387 -7.682 1.00 47.12 110 GLY A CA 1
ATOM 815 C C . GLY A 1 110 ? 20.647 15.008 -8.136 1.00 47.12 110 GLY A C 1
ATOM 816 O O . GLY A 1 110 ? 21.729 14.940 -8.721 1.00 47.12 110 GLY A O 1
ATOM 817 N N . HIS A 1 111 ? 19.913 13.910 -7.916 1.00 47.06 111 HIS A N 1
ATOM 818 C CA . HIS A 1 111 ? 20.307 12.584 -8.419 1.00 47.06 111 HIS A CA 1
ATOM 819 C C . HIS A 1 111 ? 19.210 11.923 -9.261 1.00 47.06 111 HIS A C 1
ATOM 821 O O . HIS A 1 111 ? 18.106 11.732 -8.782 1.00 47.06 111 HIS A O 1
ATOM 827 N N . LEU A 1 112 ? 19.539 11.520 -10.496 1.00 46.66 112 LEU A N 1
ATOM 828 C CA . LEU A 1 112 ? 18.637 10.799 -11.415 1.00 46.66 112 LEU A CA 1
ATOM 829 C C . LEU A 1 112 ? 18.330 9.361 -10.967 1.00 46.66 112 LEU A C 1
ATOM 831 O O . LEU A 1 112 ? 17.296 8.807 -11.318 1.00 46.66 112 LEU A O 1
ATOM 835 N N . PHE A 1 113 ? 19.235 8.766 -10.188 1.00 49.44 113 PHE A N 1
ATOM 836 C CA . PHE A 1 113 ? 19.095 7.428 -9.629 1.00 49.44 113 PHE A CA 1
ATOM 837 C C . PHE A 1 113 ? 19.392 7.490 -8.129 1.00 49.44 113 PHE A C 1
ATOM 839 O O . PHE A 1 113 ? 20.495 7.909 -7.755 1.00 49.44 113 PHE A O 1
ATOM 846 N N . PRO A 1 114 ? 18.453 7.094 -7.254 1.00 50.25 114 PRO A N 1
ATOM 847 C CA . PRO A 1 114 ? 18.739 6.999 -5.832 1.00 50.25 114 PRO A CA 1
ATOM 848 C C . PRO A 1 114 ? 19.849 5.964 -5.603 1.00 50.25 114 PRO A C 1
ATOM 850 O O . PRO A 1 114 ? 19.904 4.928 -6.269 1.00 50.25 114 PRO A O 1
ATOM 853 N N . ALA A 1 115 ? 20.765 6.239 -4.669 1.00 44.44 115 ALA A N 1
ATOM 854 C CA . ALA A 1 115 ? 21.784 5.258 -4.301 1.00 44.44 115 ALA A CA 1
ATOM 855 C C . ALA A 1 115 ? 21.112 3.966 -3.779 1.00 44.44 115 ALA A C 1
ATOM 857 O O . ALA A 1 115 ? 20.036 4.048 -3.194 1.00 44.44 115 ALA A O 1
ATOM 858 N N . PRO A 1 116 ? 21.738 2.779 -3.890 1.00 44.75 116 PRO A N 1
ATOM 859 C CA . PRO A 1 116 ? 21.152 1.517 -3.409 1.00 44.75 116 PRO A CA 1
ATOM 860 C C . PRO A 1 116 ? 20.805 1.503 -1.909 1.00 44.75 116 PRO A C 1
ATOM 862 O O . PRO A 1 116 ? 20.048 0.655 -1.450 1.00 44.75 116 PRO A O 1
ATOM 865 N N . THR A 1 117 ? 21.395 2.423 -1.140 1.00 47.41 117 THR A N 1
ATOM 866 C CA . THR A 1 117 ? 21.163 2.643 0.294 1.00 47.41 117 THR A CA 1
ATOM 867 C C . THR A 1 117 ? 20.101 3.708 0.585 1.00 47.41 117 THR A C 1
ATOM 869 O O . THR A 1 117 ? 19.780 3.937 1.751 1.00 47.41 117 THR A O 1
ATOM 872 N N . MET A 1 118 ? 19.595 4.394 -0.444 1.00 51.78 118 MET A N 1
ATOM 873 C CA . MET A 1 118 ? 18.510 5.362 -0.325 1.00 51.78 118 MET A CA 1
ATOM 874 C C . MET A 1 118 ? 17.146 4.645 -0.296 1.00 51.78 118 MET A C 1
ATOM 876 O O . MET A 1 118 ? 16.998 3.575 -0.884 1.00 51.78 118 MET A O 1
ATOM 880 N N . PRO A 1 119 ? 16.141 5.206 0.386 1.00 50.69 119 PRO A N 1
ATOM 881 C CA . PRO A 1 119 ? 14.985 4.451 0.877 1.00 50.69 119 PRO A CA 1
ATOM 882 C C . PRO A 1 119 ? 13.707 4.717 0.100 1.00 50.69 119 PRO A C 1
ATOM 884 O O . PRO A 1 119 ? 13.569 5.754 -0.527 1.00 50.69 119 PRO A O 1
ATOM 887 N N . ALA A 1 120 ? 12.660 3.939 0.325 1.00 57.19 120 ALA A N 1
ATOM 888 C CA . ALA A 1 120 ? 12.474 2.675 -0.350 1.00 57.19 120 ALA A CA 1
ATOM 889 C C . ALA A 1 120 ? 11.096 2.792 -1.015 1.00 57.19 120 ALA A C 1
ATOM 891 O O . ALA A 1 120 ? 10.093 2.695 -0.320 1.00 57.19 120 ALA A O 1
ATOM 892 N N . ASN A 1 121 ? 11.047 3.047 -2.329 1.00 73.31 121 ASN A N 1
ATOM 893 C CA . ASN A 1 121 ? 9.818 2.935 -3.122 1.00 73.31 121 ASN A CA 1
ATOM 894 C C . ASN A 1 121 ? 9.457 1.450 -3.221 1.00 73.31 121 ASN A C 1
ATOM 896 O O . ASN A 1 121 ? 9.731 0.783 -4.224 1.00 73.31 121 ASN A O 1
ATOM 900 N N . LYS A 1 122 ? 8.935 0.905 -2.126 1.00 83.12 122 LYS A N 1
ATOM 901 C CA . LYS A 1 122 ? 8.597 -0.505 -1.995 1.00 83.12 122 LYS A CA 1
ATOM 902 C C . LYS A 1 122 ? 7.096 -0.679 -1.987 1.00 83.12 122 LYS A C 1
ATOM 904 O O . LYS A 1 122 ? 6.381 0.124 -1.399 1.00 83.12 122 LYS A O 1
ATOM 909 N N . LEU A 1 123 ? 6.650 -1.773 -2.590 1.00 90.25 123 LEU A N 1
ATOM 910 C CA . LEU A 1 123 ? 5.329 -2.311 -2.312 1.00 90.25 123 LEU A CA 1
ATOM 911 C C . LEU A 1 123 ? 5.475 -3.395 -1.254 1.00 90.25 123 LEU A C 1
ATOM 913 O O . LEU A 1 123 ? 6.218 -4.362 -1.457 1.00 90.25 123 LEU A O 1
ATOM 917 N N . CYS A 1 124 ? 4.762 -3.243 -0.149 1.00 93.38 124 CYS A N 1
ATOM 918 C CA . CYS A 1 124 ? 4.735 -4.220 0.923 1.00 93.38 124 CYS A CA 1
ATOM 919 C C . CYS A 1 124 ? 3.319 -4.727 1.147 1.00 93.38 124 CYS A C 1
ATOM 921 O O . CYS A 1 124 ? 2.368 -3.958 1.129 1.00 93.38 124 CYS A O 1
ATOM 923 N N . VAL A 1 125 ? 3.180 -6.030 1.349 1.00 95.56 125 VAL A N 1
ATOM 924 C CA . VAL A 1 125 ? 1.929 -6.645 1.777 1.00 95.56 125 VAL A CA 1
ATOM 925 C C . VAL A 1 125 ? 1.951 -6.789 3.288 1.00 95.56 125 VAL A C 1
ATOM 927 O O . VAL A 1 125 ? 2.964 -7.190 3.866 1.00 95.56 125 VAL A O 1
ATOM 930 N N . VAL A 1 126 ? 0.837 -6.452 3.924 1.00 95.44 126 VAL A N 1
ATOM 931 C CA . VAL A 1 126 ? 0.675 -6.528 5.374 1.00 95.44 126 VAL A CA 1
ATOM 932 C C . VAL A 1 126 ? -0.708 -7.060 5.732 1.00 95.44 126 VAL A C 1
ATOM 934 O O . VAL A 1 126 ? -1.699 -6.718 5.083 1.00 95.44 126 VAL A O 1
ATOM 937 N N . ASP A 1 127 ? -0.766 -7.877 6.783 1.00 95.69 127 ASP A N 1
ATOM 938 C CA . ASP A 1 127 ? -2.007 -8.243 7.458 1.00 95.69 127 ASP A CA 1
ATOM 939 C C . ASP A 1 127 ? -2.296 -7.240 8.580 1.00 95.69 127 ASP A C 1
ATOM 941 O O . ASP A 1 127 ? -1.567 -7.126 9.564 1.00 95.69 127 ASP A O 1
ATOM 945 N N . LEU A 1 128 ? -3.398 -6.512 8.427 1.00 95.12 128 LEU A N 1
ATOM 946 C CA . LEU A 1 128 ? -3.881 -5.491 9.348 1.00 95.12 128 LEU A CA 1
ATOM 947 C C . LEU A 1 128 ? -4.328 -6.040 10.711 1.00 95.12 128 LEU A C 1
ATOM 949 O O . LEU A 1 128 ? -4.692 -5.258 11.590 1.00 95.12 128 LEU A O 1
ATOM 953 N N . THR A 1 129 ? -4.393 -7.360 10.871 1.00 93.81 129 THR A N 1
ATOM 954 C CA . THR A 1 129 ? -4.815 -8.040 12.101 1.00 93.81 129 THR A CA 1
ATOM 955 C C . THR A 1 129 ? -3.677 -8.773 12.805 1.00 93.81 129 THR A C 1
ATOM 957 O O . THR A 1 129 ? -3.846 -9.174 13.962 1.00 93.81 129 THR A O 1
ATOM 960 N N . ASP A 1 130 ? -2.527 -8.897 12.142 1.00 94.38 130 ASP A N 1
ATOM 961 C CA . ASP A 1 130 ? -1.366 -9.638 12.617 1.00 94.38 130 ASP A CA 1
ATOM 962 C C . ASP A 1 130 ? -0.389 -8.718 13.356 1.00 94.38 130 ASP A C 1
ATOM 964 O O . ASP A 1 130 ? 0.539 -8.133 12.793 1.00 94.38 130 ASP A O 1
ATOM 968 N N . LEU A 1 131 ? -0.666 -8.542 14.645 1.00 94.00 131 LEU A N 1
ATOM 969 C CA . LEU A 1 131 ? -0.012 -7.566 15.508 1.00 94.00 131 LEU A CA 1
ATOM 970 C C . LEU A 1 131 ? 0.843 -8.258 16.566 1.00 94.00 131 LEU A C 1
ATOM 972 O O . LEU A 1 131 ? 0.456 -9.293 17.113 1.00 94.00 131 LEU A O 1
ATOM 976 N N . ASN A 1 132 ? 1.973 -7.643 16.902 1.00 92.25 132 ASN A N 1
ATOM 977 C CA . ASN A 1 132 ? 2.737 -8.007 18.087 1.00 92.25 132 ASN A CA 1
ATOM 978 C C . ASN A 1 132 ? 2.109 -7.408 19.367 1.00 92.25 132 ASN A C 1
ATOM 980 O O . ASN A 1 132 ? 1.073 -6.740 19.328 1.00 92.25 132 ASN A O 1
ATOM 984 N N . GLU A 1 133 ? 2.750 -7.641 20.515 1.00 88.69 133 GLU A N 1
ATOM 985 C CA . GLU A 1 133 ? 2.289 -7.162 21.830 1.00 88.69 133 GLU A CA 1
ATOM 986 C C . GLU A 1 133 ? 2.204 -5.626 21.928 1.00 88.69 133 GLU A C 1
ATOM 988 O O . GLU A 1 133 ? 1.385 -5.103 22.681 1.00 88.69 133 GLU A O 1
ATOM 993 N N . ASP A 1 134 ? 2.985 -4.914 21.113 1.00 87.81 134 ASP A N 1
ATOM 994 C CA . ASP A 1 134 ? 3.035 -3.451 21.041 1.00 87.81 134 ASP A CA 1
ATOM 995 C C . ASP A 1 134 ? 2.092 -2.874 19.967 1.00 87.81 134 ASP A C 1
ATOM 997 O O . ASP A 1 134 ? 2.213 -1.709 19.582 1.00 87.81 134 ASP A O 1
ATOM 1001 N N . MET A 1 135 ? 1.146 -3.678 19.463 1.00 91.81 135 MET A N 1
ATOM 1002 C CA . MET A 1 135 ? 0.196 -3.297 18.410 1.00 91.81 135 MET A CA 1
ATOM 1003 C C . MET A 1 135 ? 0.858 -2.956 17.065 1.00 91.81 135 MET A C 1
ATOM 1005 O O . MET A 1 135 ? 0.262 -2.252 16.252 1.00 91.81 135 MET A O 1
ATOM 1009 N N . VAL A 1 136 ? 2.072 -3.442 16.804 1.00 92.19 136 VAL A N 1
ATOM 1010 C CA . VAL A 1 136 ? 2.792 -3.251 15.536 1.00 92.19 136 VAL A CA 1
ATOM 1011 C C . VAL A 1 136 ? 2.549 -4.441 14.617 1.00 92.19 136 VAL A C 1
ATOM 1013 O O . VAL A 1 136 ? 2.704 -5.589 15.033 1.00 92.19 136 VAL A O 1
ATOM 1016 N N . MET A 1 137 ? 2.205 -4.174 13.359 1.00 94.44 137 MET A N 1
ATOM 1017 C CA . MET A 1 137 ? 2.053 -5.206 12.329 1.00 94.44 137 MET A CA 1
ATOM 1018 C C . MET A 1 137 ? 3.403 -5.883 12.063 1.00 94.44 137 MET A C 1
ATOM 1020 O O . MET A 1 137 ? 4.349 -5.200 11.671 1.00 94.44 137 MET A O 1
ATOM 1024 N N . PHE A 1 138 ? 3.527 -7.198 12.288 1.00 87.94 138 PHE A N 1
ATOM 1025 C CA . PHE A 1 138 ? 4.853 -7.840 12.374 1.00 87.94 138 PHE A CA 1
ATOM 1026 C C . PHE A 1 138 ? 5.238 -8.762 11.205 1.00 87.94 138 PHE A C 1
ATOM 1028 O O . PHE A 1 138 ? 6.432 -8.884 10.938 1.00 87.94 138 PHE A O 1
ATOM 1035 N N . ASN A 1 139 ? 4.296 -9.338 10.448 1.00 86.88 139 ASN A N 1
ATOM 1036 C CA . ASN A 1 139 ? 4.600 -10.128 9.238 1.00 86.88 139 ASN A CA 1
ATOM 1037 C C . ASN A 1 139 ? 4.458 -9.328 7.932 1.00 86.88 139 ASN A C 1
ATOM 1039 O O . ASN A 1 139 ? 3.972 -9.830 6.917 1.00 86.88 139 ASN A O 1
ATOM 1043 N N . LYS A 1 140 ? 4.902 -8.067 7.928 1.00 91.69 140 LYS A N 1
ATOM 1044 C CA . LYS A 1 140 ? 4.985 -7.263 6.701 1.00 91.69 140 LYS A CA 1
ATOM 1045 C C . LYS A 1 140 ? 5.996 -7.881 5.721 1.00 91.69 140 LYS A C 1
ATOM 1047 O O . LYS A 1 140 ? 7.139 -8.147 6.092 1.00 91.69 140 LYS A O 1
ATOM 1052 N N . LYS A 1 141 ? 5.609 -8.054 4.454 1.00 92.81 141 LYS A N 1
ATOM 1053 C CA . LYS A 1 141 ? 6.446 -8.634 3.388 1.00 92.81 141 LYS A CA 1
ATOM 1054 C C . LYS A 1 141 ? 6.576 -7.652 2.227 1.00 92.81 141 LYS A C 1
ATOM 1056 O O . LYS A 1 141 ? 5.607 -7.394 1.521 1.00 92.81 141 LYS A O 1
ATOM 1061 N N . CYS A 1 142 ? 7.770 -7.112 1.997 1.00 90.94 142 CYS A N 1
ATOM 1062 C CA . CYS A 1 142 ? 8.018 -6.218 0.864 1.00 90.94 142 CYS A CA 1
ATOM 1063 C C . CYS A 1 142 ? 8.384 -7.001 -0.398 1.00 90.94 142 CYS A C 1
ATOM 1065 O O . CYS A 1 142 ? 9.389 -7.708 -0.433 1.00 90.94 142 CYS A O 1
ATOM 1067 N N . ILE A 1 143 ? 7.541 -6.870 -1.419 1.00 91.94 143 ILE A N 1
ATOM 1068 C CA . ILE A 1 143 ? 7.479 -7.742 -2.601 1.00 91.94 143 ILE A CA 1
ATOM 1069 C C . ILE A 1 143 ? 8.007 -7.078 -3.870 1.00 91.94 143 ILE A C 1
ATOM 1071 O O . ILE A 1 143 ? 8.357 -7.761 -4.826 1.00 91.94 143 ILE A O 1
ATOM 1075 N N . LEU A 1 144 ? 8.081 -5.748 -3.880 1.00 89.12 144 LEU A N 1
ATOM 1076 C CA . LEU A 1 144 ? 8.539 -4.967 -5.021 1.00 89.12 144 LEU A CA 1
ATOM 1077 C C . LEU A 1 144 ? 9.419 -3.826 -4.543 1.00 89.12 144 LEU A C 1
ATOM 1079 O O . LEU A 1 144 ? 9.138 -3.216 -3.515 1.00 89.12 144 LEU A O 1
ATOM 1083 N N . ASN A 1 145 ? 10.437 -3.508 -5.335 1.00 83.62 145 ASN A N 1
ATOM 1084 C CA . ASN A 1 145 ? 11.136 -2.234 -5.296 1.00 83.62 145 ASN A CA 1
ATOM 1085 C C . ASN A 1 145 ? 10.980 -1.597 -6.679 1.00 83.62 145 ASN A C 1
ATOM 1087 O O . ASN A 1 145 ? 11.465 -2.159 -7.660 1.00 83.62 145 ASN A O 1
ATOM 1091 N N . TYR A 1 146 ? 10.319 -0.444 -6.768 1.00 80.44 146 TYR A N 1
ATOM 1092 C CA . TYR A 1 146 ? 10.060 0.230 -8.045 1.00 80.44 146 TYR A CA 1
ATOM 1093 C C . TYR A 1 146 ? 11.340 0.710 -8.748 1.00 80.44 146 TYR A C 1
ATOM 1095 O O . TYR A 1 146 ? 11.322 0.975 -9.945 1.00 80.44 146 TYR A O 1
ATOM 1103 N N . HIS A 1 147 ? 12.479 0.755 -8.051 1.00 74.62 147 HIS A N 1
ATOM 1104 C CA . HIS A 1 147 ? 13.791 1.004 -8.662 1.00 74.62 147 HIS A CA 1
ATOM 1105 C C . HIS A 1 147 ? 14.464 -0.259 -9.222 1.00 74.62 147 HIS A C 1
ATOM 1107 O O . HIS A 1 147 ? 15.579 -0.191 -9.735 1.00 74.62 147 HIS A O 1
ATOM 1113 N N . GLN A 1 148 ? 13.831 -1.424 -9.086 1.00 78.44 148 GLN A N 1
ATOM 1114 C CA . GLN A 1 148 ? 14.385 -2.707 -9.498 1.00 78.44 148 GLN A CA 1
ATOM 1115 C C . GLN A 1 148 ? 13.291 -3.612 -10.077 1.00 78.44 148 GLN A C 1
ATOM 1117 O O . GLN A 1 148 ? 13.051 -4.721 -9.597 1.00 78.44 148 GLN A O 1
ATOM 1122 N N . VAL A 1 149 ? 12.633 -3.133 -11.130 1.00 82.69 149 VAL A N 1
ATOM 1123 C CA . VAL A 1 149 ? 11.648 -3.903 -11.893 1.00 82.69 149 VAL A CA 1
ATOM 1124 C C . VAL A 1 149 ? 12.369 -4.635 -13.026 1.00 82.69 149 VAL A C 1
ATOM 1126 O O . VAL A 1 149 ? 13.280 -4.091 -13.646 1.00 82.69 149 VAL A O 1
ATOM 1129 N N . SER A 1 150 ? 12.013 -5.893 -13.285 1.00 85.75 150 SER A N 1
ATOM 1130 C CA . SER A 1 150 ? 12.605 -6.640 -14.404 1.00 85.75 150 SER A CA 1
ATOM 1131 C C . SER A 1 150 ? 12.047 -6.128 -15.732 1.00 85.75 150 SER A C 1
ATOM 1133 O O . SER A 1 150 ? 10.830 -6.056 -15.875 1.00 85.75 150 SER A O 1
ATOM 1135 N N . ASP A 1 151 ? 12.918 -5.843 -16.703 1.00 83.19 151 ASP A N 1
ATOM 1136 C CA . ASP A 1 151 ? 12.543 -5.635 -18.108 1.00 83.19 151 ASP A CA 1
ATOM 1137 C C . ASP A 1 151 ? 13.138 -6.775 -18.950 1.00 83.19 151 ASP A C 1
ATOM 1139 O O . ASP A 1 151 ? 14.209 -6.638 -19.539 1.00 83.19 151 ASP A O 1
ATOM 1143 N N . PRO A 1 152 ? 12.508 -7.960 -18.970 1.00 85.81 152 PRO A N 1
ATOM 1144 C CA . PRO A 1 152 ? 13.080 -9.122 -19.641 1.00 85.81 152 PRO A CA 1
ATOM 1145 C C . PRO A 1 152 ? 13.121 -8.985 -21.170 1.00 85.81 152 PRO A C 1
ATOM 1147 O O . PRO A 1 152 ? 13.750 -9.820 -21.822 1.00 85.81 152 PRO A O 1
ATOM 1150 N N . TRP A 1 153 ? 12.450 -7.982 -21.742 1.00 86.62 153 TRP A N 1
ATOM 1151 C CA . TRP A 1 153 ? 12.355 -7.800 -23.187 1.00 86.62 153 TRP A CA 1
ATOM 1152 C C . TRP A 1 153 ? 13.192 -6.646 -23.718 1.00 86.62 153 TRP A C 1
ATOM 1154 O O . TRP A 1 153 ? 13.263 -6.538 -24.940 1.00 86.62 153 TRP A O 1
ATOM 1164 N N . ASP A 1 154 ? 13.836 -5.859 -22.843 1.00 82.56 154 ASP A N 1
ATOM 1165 C CA . ASP A 1 154 ? 14.637 -4.691 -23.237 1.00 82.56 154 ASP A CA 1
ATOM 1166 C C . ASP A 1 154 ? 13.817 -3.820 -24.199 1.00 82.56 154 ASP A C 1
ATOM 1168 O O . ASP A 1 154 ? 14.161 -3.650 -25.369 1.00 82.56 154 ASP A O 1
ATOM 1172 N N . VAL A 1 155 ? 12.625 -3.402 -23.750 1.00 77.62 155 VAL A N 1
ATOM 1173 C CA . VAL A 1 155 ? 11.573 -2.866 -24.639 1.00 77.62 155 VAL A CA 1
ATOM 1174 C C . VAL A 1 155 ? 12.037 -1.598 -25.366 1.00 77.62 155 VAL A C 1
ATOM 1176 O O . VAL A 1 155 ? 11.586 -1.329 -26.482 1.00 77.62 155 VAL A O 1
ATOM 1179 N N . ASP A 1 156 ? 12.950 -0.842 -24.759 1.00 73.69 156 ASP A N 1
ATOM 1180 C CA . ASP A 1 156 ? 13.575 0.351 -25.335 1.00 73.69 156 ASP A CA 1
ATOM 1181 C C . ASP A 1 156 ? 14.859 0.056 -26.148 1.00 73.69 156 ASP A C 1
ATOM 1183 O O . ASP A 1 156 ? 15.349 0.929 -26.871 1.00 73.69 156 ASP A O 1
ATOM 1187 N N . GLY A 1 157 ? 15.373 -1.178 -26.095 1.00 81.06 157 GLY A N 1
ATOM 1188 C CA . GLY A 1 157 ? 16.547 -1.647 -26.827 1.00 81.06 157 GLY A CA 1
ATOM 1189 C C . GLY A 1 157 ? 17.875 -1.056 -26.347 1.00 81.06 157 GLY A C 1
ATOM 1190 O O . GLY A 1 157 ? 18.828 -0.994 -27.135 1.00 81.06 157 GLY A O 1
ATOM 1191 N N . ASN A 1 158 ? 17.952 -0.564 -25.107 1.00 77.06 158 ASN A N 1
ATOM 1192 C CA . ASN A 1 158 ? 19.162 0.053 -24.563 1.00 77.06 158 ASN A CA 1
ATOM 1193 C C . ASN A 1 158 ? 20.167 -0.976 -23.988 1.00 77.06 158 ASN A C 1
ATOM 1195 O O . ASN A 1 158 ? 21.295 -0.610 -23.635 1.00 77.06 158 ASN A O 1
ATOM 1199 N N . GLY A 1 159 ? 19.795 -2.261 -23.941 1.00 80.56 159 GLY A N 1
ATOM 1200 C CA . GLY A 1 159 ? 20.596 -3.365 -23.414 1.00 80.56 159 GLY A CA 1
ATOM 1201 C C . GLY A 1 159 ? 20.499 -3.540 -21.893 1.00 80.56 159 GLY A C 1
ATOM 1202 O 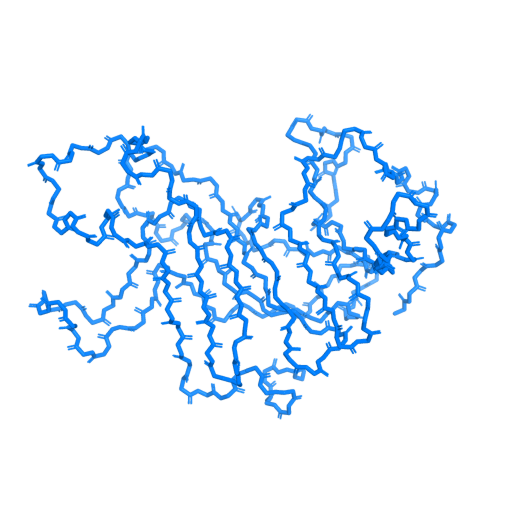O . GLY A 1 159 ? 21.293 -4.294 -21.316 1.00 80.56 159 GLY A O 1
ATOM 1203 N N . ILE A 1 160 ? 19.564 -2.852 -21.232 1.00 76.06 160 ILE A N 1
ATOM 1204 C CA . ILE A 1 160 ? 19.330 -2.876 -19.788 1.00 76.06 160 ILE A CA 1
ATOM 1205 C C . ILE A 1 160 ? 18.029 -3.630 -19.518 1.00 76.06 160 ILE A C 1
ATOM 1207 O O . ILE A 1 160 ? 16.931 -3.106 -19.617 1.00 76.06 160 ILE A O 1
ATOM 1211 N N . PHE A 1 161 ? 18.153 -4.864 -19.030 1.00 82.06 161 PHE A N 1
ATOM 1212 C CA . PHE A 1 161 ? 17.004 -5.728 -18.720 1.00 82.06 161 PHE A CA 1
ATOM 1213 C C . PHE A 1 161 ? 16.304 -5.393 -17.391 1.00 82.06 161 PHE A C 1
ATOM 1215 O O . PHE A 1 161 ? 15.849 -6.275 -16.650 1.00 82.06 161 PHE A O 1
ATOM 1222 N N . ARG A 1 162 ? 16.318 -4.118 -17.005 1.00 78.56 162 ARG A N 1
ATOM 1223 C CA . ARG A 1 162 ? 15.765 -3.619 -15.747 1.00 78.56 162 ARG A CA 1
ATOM 1224 C C . ARG A 1 162 ? 15.214 -2.224 -15.941 1.00 78.56 162 ARG A C 1
ATOM 1226 O O . ARG A 1 162 ? 15.915 -1.344 -16.423 1.00 78.56 162 ARG A O 1
ATOM 1233 N N . TYR A 1 163 ? 14.018 -2.023 -15.419 1.00 76.50 163 TYR A N 1
ATOM 1234 C CA . TYR A 1 163 ? 13.406 -0.719 -15.304 1.00 76.50 163 TYR A CA 1
ATOM 1235 C C . TYR A 1 163 ? 13.545 -0.196 -13.869 1.00 76.50 163 TYR A C 1
ATOM 1237 O O . TYR A 1 163 ? 13.320 -0.920 -12.893 1.00 76.50 163 TYR A O 1
ATOM 1245 N N . ALA A 1 164 ? 13.903 1.078 -13.740 1.00 72.88 164 ALA A N 1
ATOM 1246 C CA . ALA A 1 164 ? 13.919 1.785 -12.471 1.00 72.88 164 ALA A CA 1
ATOM 1247 C C . ALA A 1 164 ? 13.011 3.004 -12.577 1.00 72.88 164 ALA A C 1
ATOM 1249 O O . ALA A 1 164 ? 13.293 3.934 -13.325 1.00 72.88 164 ALA A O 1
ATOM 1250 N N . GLN A 1 165 ? 11.934 3.022 -11.799 1.00 70.88 165 GLN A N 1
ATOM 1251 C CA . GLN A 1 165 ? 11.053 4.175 -11.732 1.00 70.88 165 GLN A CA 1
ATOM 1252 C C . GLN A 1 165 ? 11.776 5.305 -11.006 1.00 70.88 165 GLN A C 1
ATOM 1254 O O . GLN A 1 165 ? 12.006 5.223 -9.805 1.00 70.88 165 GLN A O 1
ATOM 1259 N N . THR A 1 166 ? 12.179 6.348 -11.724 1.00 57.41 166 THR A N 1
ATOM 1260 C CA . THR A 1 166 ? 12.976 7.452 -11.166 1.00 57.41 166 THR A CA 1
ATOM 1261 C C . THR A 1 166 ? 12.124 8.583 -10.591 1.00 57.41 166 THR A C 1
ATOM 1263 O O . THR A 1 166 ? 12.669 9.627 -10.249 1.00 57.41 166 THR A O 1
ATOM 1266 N N . GLN A 1 167 ? 10.800 8.410 -10.490 1.00 60.41 167 GLN A N 1
ATOM 1267 C CA . GLN A 1 167 ? 9.911 9.476 -10.026 1.00 60.41 167 GLN A CA 1
ATOM 1268 C C . GLN A 1 167 ? 9.987 9.691 -8.503 1.00 60.41 167 GLN A C 1
ATOM 1270 O O . GLN A 1 167 ? 10.148 8.727 -7.752 1.00 60.41 167 GLN A O 1
ATOM 1275 N N . VAL A 1 168 ? 9.861 10.954 -8.059 1.00 54.62 168 VAL A N 1
ATOM 1276 C CA . VAL A 1 168 ? 9.939 11.356 -6.637 1.00 54.62 168 VAL A CA 1
ATOM 1277 C C . VAL A 1 168 ? 8.860 10.669 -5.801 1.00 54.62 168 VAL A C 1
ATOM 1279 O O . VAL A 1 168 ? 9.138 10.246 -4.680 1.00 54.62 168 VAL A O 1
ATOM 1282 N N . THR A 1 169 ? 7.655 10.529 -6.353 1.00 64.88 169 THR A N 1
ATOM 1283 C CA . THR A 1 169 ? 6.488 10.061 -5.605 1.00 64.88 169 THR A CA 1
ATOM 1284 C C . THR A 1 169 ? 5.618 9.152 -6.469 1.00 64.88 169 THR A C 1
ATOM 1286 O O . THR A 1 169 ? 4.880 9.600 -7.348 1.00 64.88 169 THR A O 1
ATOM 1289 N N . ASN A 1 170 ? 5.686 7.847 -6.207 1.00 71.62 170 ASN A N 1
ATOM 1290 C CA . ASN A 1 170 ? 4.532 6.988 -6.457 1.00 71.62 170 ASN A CA 1
ATOM 1291 C C . ASN A 1 170 ? 3.436 7.414 -5.477 1.00 71.62 170 ASN A C 1
ATOM 1293 O O . ASN A 1 170 ? 3.739 7.584 -4.303 1.00 71.62 170 ASN A O 1
ATOM 1297 N N . GLU A 1 171 ? 2.206 7.608 -5.940 1.00 76.50 171 GLU A N 1
ATOM 1298 C CA . GLU A 1 171 ? 1.091 8.091 -5.101 1.00 76.50 171 GLU A CA 1
ATOM 1299 C C . GLU A 1 171 ? -0.189 7.285 -5.280 1.00 76.50 171 GLU A C 1
ATOM 1301 O O . GLU A 1 171 ? -1.210 7.602 -4.680 1.00 76.50 171 GLU A O 1
ATOM 1306 N N . GLN A 1 172 ? -0.175 6.272 -6.148 1.00 83.38 172 GLN A N 1
ATOM 1307 C CA . GLN A 1 172 ? -1.339 5.424 -6.361 1.00 83.38 172 GLN A CA 1
ATOM 1308 C C . GLN A 1 172 ? -0.928 3.969 -6.535 1.00 83.38 172 GLN A C 1
ATOM 1310 O O . GLN A 1 172 ? 0.020 3.674 -7.266 1.00 83.38 172 GLN A O 1
ATOM 1315 N N . VAL A 1 173 ? -1.668 3.055 -5.910 1.00 90.06 173 VAL A N 1
ATOM 1316 C CA . VAL A 1 173 ? -1.596 1.618 -6.165 1.00 90.06 173 VAL A CA 1
ATOM 1317 C C . VAL A 1 173 ? -2.976 0.995 -6.257 1.00 90.06 173 VAL A C 1
ATOM 1319 O O . VAL A 1 173 ? -3.851 1.187 -5.419 1.00 90.06 173 VAL A O 1
ATOM 1322 N N . ILE A 1 174 ? -3.151 0.152 -7.268 1.00 93.00 174 ILE A N 1
ATOM 1323 C CA . ILE A 1 174 ? -4.324 -0.700 -7.406 1.00 93.00 174 ILE A CA 1
ATOM 1324 C C . ILE A 1 174 ? -3.848 -2.122 -7.678 1.00 93.00 174 ILE A C 1
ATOM 1326 O O . ILE A 1 174 ? -3.211 -2.368 -8.699 1.00 93.00 174 ILE A O 1
ATOM 1330 N N . VAL A 1 175 ? -4.171 -3.063 -6.790 1.00 95.06 175 VAL A N 1
ATOM 1331 C CA . VAL A 1 175 ? -4.073 -4.497 -7.099 1.00 95.06 175 VAL A CA 1
ATOM 1332 C C . VAL A 1 175 ? -5.228 -4.842 -8.036 1.00 95.06 175 VAL A C 1
ATOM 1334 O O . VAL A 1 175 ? -6.392 -4.698 -7.662 1.00 95.06 175 VAL A O 1
ATOM 1337 N N . VAL A 1 176 ? 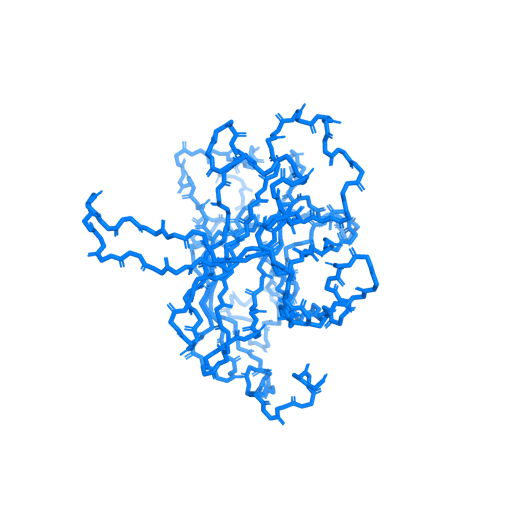-4.921 -5.239 -9.272 1.00 93.31 176 VAL A N 1
ATOM 1338 C CA . VAL A 1 176 ? -5.944 -5.450 -10.314 1.00 93.31 176 VAL A CA 1
ATOM 1339 C C . VAL A 1 176 ? -6.367 -6.908 -10.447 1.00 93.31 176 VAL A C 1
ATOM 1341 O O . VAL A 1 176 ? -7.518 -7.177 -10.790 1.00 93.31 176 VAL A O 1
ATOM 1344 N N . ASP A 1 177 ? -5.462 -7.839 -10.158 1.00 94.06 177 ASP A N 1
ATOM 1345 C CA . ASP A 1 177 ? -5.718 -9.276 -10.132 1.00 94.06 177 ASP A CA 1
ATOM 1346 C C . ASP A 1 177 ? -4.693 -9.997 -9.236 1.00 94.06 177 ASP A C 1
ATOM 1348 O O . ASP A 1 177 ? -3.911 -9.363 -8.525 1.00 94.06 177 ASP A O 1
ATOM 1352 N N . ASP A 1 178 ? -4.701 -11.333 -9.265 1.00 96.19 178 ASP A N 1
ATOM 1353 C CA . ASP A 1 178 ? -3.802 -12.180 -8.473 1.00 96.19 178 ASP A CA 1
ATOM 1354 C C . ASP A 1 178 ? -2.305 -11.952 -8.779 1.00 96.19 178 ASP A C 1
ATOM 1356 O O . ASP A 1 178 ? -1.455 -12.353 -7.984 1.00 96.19 178 ASP A O 1
ATOM 1360 N N . TYR A 1 179 ? -1.964 -11.326 -9.908 1.00 96.19 179 TYR A N 1
ATOM 1361 C CA . TYR A 1 179 ? -0.606 -11.217 -10.441 1.00 96.19 179 TYR A CA 1
ATOM 1362 C C . TYR A 1 179 ? -0.118 -9.789 -10.609 1.00 96.19 179 TYR A C 1
ATOM 1364 O O . TYR A 1 179 ? 1.089 -9.585 -10.660 1.00 96.19 179 TYR A O 1
ATOM 1372 N N . CYS A 1 180 ? -1.003 -8.815 -10.773 1.00 95.44 180 CYS A N 1
ATOM 1373 C CA . CYS A 1 180 ? -0.628 -7.513 -11.288 1.00 95.44 180 CYS A CA 1
ATOM 1374 C C . CYS A 1 180 ? -1.120 -6.374 -10.403 1.00 95.44 180 CYS A C 1
ATOM 1376 O O . CYS A 1 180 ? -2.192 -6.407 -9.792 1.00 95.44 180 CYS A O 1
ATOM 1378 N N . ILE A 1 181 ? -0.331 -5.308 -10.418 1.00 94.31 181 ILE A N 1
ATOM 1379 C CA . ILE A 1 181 ? -0.690 -4.003 -9.881 1.00 94.31 181 ILE A CA 1
ATOM 1380 C C . ILE A 1 181 ? -0.624 -2.952 -10.980 1.00 94.31 181 ILE A C 1
ATOM 1382 O O . ILE A 1 181 ? 0.145 -3.074 -11.937 1.00 94.31 181 ILE A O 1
ATOM 1386 N N . VAL A 1 182 ? -1.369 -1.875 -10.778 1.00 90.81 182 VAL A N 1
ATOM 1387 C CA . VAL A 1 182 ? -1.152 -0.592 -11.439 1.00 90.81 182 VAL A CA 1
ATOM 1388 C C . VAL A 1 182 ? -0.611 0.370 -10.393 1.00 90.81 182 VAL A C 1
ATOM 1390 O O . VAL A 1 182 ? -1.252 0.581 -9.366 1.00 90.81 182 VAL A O 1
ATOM 1393 N N . ALA A 1 183 ? 0.558 0.943 -10.652 1.00 86.00 183 ALA A N 1
ATOM 1394 C CA . ALA A 1 183 ? 1.146 2.004 -9.851 1.00 86.00 183 ALA A CA 1
ATOM 1395 C C . ALA A 1 183 ? 1.052 3.328 -10.612 1.00 86.00 183 ALA A C 1
ATOM 1397 O O . ALA A 1 183 ? 1.338 3.372 -11.808 1.00 86.00 183 ALA A O 1
ATOM 1398 N N . GLY A 1 184 ? 0.647 4.396 -9.936 1.00 78.94 184 GLY A N 1
ATOM 1399 C CA . GLY A 1 184 ? 0.590 5.750 -10.478 1.00 78.94 184 GLY A CA 1
ATOM 1400 C C . GLY A 1 184 ? 1.551 6.681 -9.752 1.00 78.94 184 GLY A C 1
ATOM 1401 O O . GLY A 1 184 ? 1.819 6.517 -8.562 1.00 78.94 184 GLY A O 1
ATOM 1402 N N . THR A 1 185 ? 2.063 7.668 -10.476 1.00 73.81 185 THR A N 1
ATOM 1403 C CA . THR A 1 185 ? 2.946 8.712 -9.940 1.00 73.81 185 THR A CA 1
ATOM 1404 C C . THR A 1 185 ? 2.213 10.042 -9.875 1.00 73.81 185 THR A C 1
ATOM 1406 O O . THR A 1 185 ? 1.521 10.385 -10.840 1.00 73.81 185 THR A O 1
ATOM 1409 N N . ASP A 1 186 ? 2.463 10.842 -8.844 1.00 63.00 186 ASP A N 1
ATOM 1410 C CA . ASP A 1 186 ? 2.148 12.271 -8.897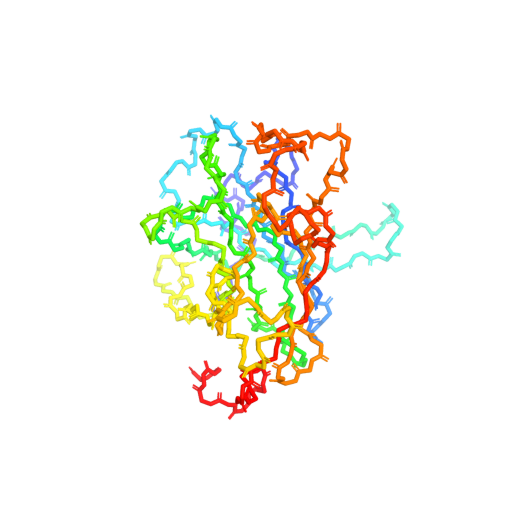 1.00 63.00 186 ASP A CA 1
ATOM 1411 C C . ASP A 1 186 ? 3.242 13.011 -9.651 1.00 63.00 186 ASP A C 1
ATOM 1413 O O . ASP A 1 186 ? 4.229 13.505 -9.105 1.00 63.00 186 ASP A O 1
ATOM 1417 N N . THR A 1 187 ? 3.092 13.029 -10.971 1.00 56.94 187 THR A N 1
ATOM 1418 C CA . THR A 1 187 ? 3.954 13.824 -11.832 1.00 56.94 187 THR A CA 1
ATOM 1419 C C . THR A 1 187 ? 3.346 15.209 -11.989 1.00 56.94 187 THR A C 1
ATOM 1421 O O . THR A 1 187 ? 2.546 15.472 -12.882 1.00 56.94 187 THR A O 1
ATOM 1424 N N . ASN A 1 188 ? 3.828 16.151 -11.179 1.00 52.47 188 ASN A N 1
ATOM 1425 C CA . ASN A 1 188 ? 3.673 17.581 -11.463 1.00 52.47 188 ASN A CA 1
ATOM 1426 C C . ASN A 1 188 ? 4.576 18.043 -12.638 1.00 52.47 188 ASN A C 1
ATOM 1428 O O . ASN A 1 188 ? 4.649 19.231 -12.956 1.00 52.47 188 ASN A O 1
ATOM 1432 N N . PHE A 1 189 ? 5.265 17.117 -13.313 1.00 48.09 189 PHE A N 1
ATOM 1433 C CA . PHE A 1 189 ? 6.098 17.351 -14.492 1.00 48.09 189 PHE A CA 1
ATOM 1434 C C . PHE A 1 189 ? 5.250 17.491 -15.783 1.00 48.09 189 PHE A C 1
ATOM 1436 O O . PHE A 1 189 ? 4.281 16.750 -15.957 1.00 48.09 189 PHE A O 1
ATOM 1443 N N . PRO A 1 190 ? 5.585 18.401 -16.730 1.00 47.06 190 PRO A N 1
ATOM 1444 C CA . PRO A 1 190 ? 6.741 19.309 -16.761 1.00 47.06 190 PRO A CA 1
ATOM 1445 C C . PRO A 1 190 ? 6.550 20.633 -16.005 1.00 47.06 190 PRO A C 1
ATOM 1447 O O . PRO A 1 190 ? 7.422 21.496 -16.080 1.00 47.06 190 PRO A O 1
ATOM 1450 N N . TRP A 1 191 ? 5.428 20.845 -15.309 1.00 41.91 191 TRP A N 1
ATOM 1451 C CA . TRP A 1 191 ? 5.162 22.123 -14.632 1.00 41.91 191 TRP A CA 1
ATOM 1452 C C . TRP A 1 191 ? 6.138 22.415 -13.488 1.00 41.91 191 TRP A C 1
ATOM 1454 O O . TRP A 1 191 ? 6.418 23.583 -13.215 1.00 41.91 191 TRP A O 1
ATOM 1464 N N . THR A 1 192 ? 6.699 21.384 -12.858 1.00 51.91 192 THR A N 1
ATOM 1465 C CA . THR A 1 192 ? 7.793 21.505 -11.894 1.00 51.91 192 THR A CA 1
ATOM 1466 C C . THR A 1 192 ? 8.966 20.606 -12.295 1.00 51.91 192 THR A C 1
ATOM 1468 O O . THR A 1 192 ? 8.818 19.403 -12.499 1.00 51.91 192 THR A O 1
ATOM 1471 N N . ASN A 1 193 ? 10.165 21.191 -12.406 1.00 53.34 193 ASN A N 1
ATOM 1472 C CA . ASN A 1 193 ? 11.417 20.442 -12.546 1.00 53.34 193 ASN A CA 1
ATOM 1473 C C . ASN A 1 193 ? 11.836 19.899 -11.170 1.00 53.34 193 ASN A C 1
ATOM 1475 O O . ASN A 1 193 ? 12.791 20.385 -10.570 1.00 53.34 193 ASN A O 1
ATOM 1479 N N . GLN A 1 194 ? 11.071 18.946 -10.632 1.00 48.09 194 GLN A N 1
ATOM 1480 C CA . GLN A 1 194 ? 11.261 18.432 -9.267 1.00 48.09 194 GLN A CA 1
ATOM 1481 C C . GLN A 1 194 ? 12.615 17.736 -9.059 1.00 48.09 194 GLN A C 1
ATOM 1483 O O . GLN A 1 194 ? 13.072 17.630 -7.925 1.00 48.09 194 GLN A O 1
ATOM 1488 N N . PHE A 1 195 ? 13.277 17.313 -10.140 1.00 49.22 195 PHE A N 1
ATOM 1489 C CA . PHE A 1 195 ? 14.622 16.730 -10.101 1.00 49.22 195 PHE A CA 1
ATOM 1490 C C . PHE A 1 195 ? 15.746 17.756 -10.284 1.00 49.22 195 PHE A C 1
ATOM 1492 O O . PHE A 1 195 ? 16.912 17.383 -10.179 1.00 49.22 195 PHE A O 1
ATOM 1499 N N . ASP A 1 196 ? 15.413 19.018 -10.580 1.00 54.28 196 ASP A N 1
ATOM 1500 C CA . ASP A 1 196 ? 16.368 20.061 -10.977 1.00 54.28 196 ASP A CA 1
ATOM 1501 C C . ASP A 1 196 ? 17.298 19.612 -12.127 1.00 54.28 196 ASP A C 1
ATOM 1503 O O . ASP A 1 196 ? 18.494 19.894 -12.162 1.00 54.28 196 ASP A O 1
ATOM 1507 N N . VAL A 1 197 ? 16.750 18.843 -13.076 1.00 56.00 197 VAL A N 1
ATOM 1508 C CA . VAL A 1 197 ? 17.502 18.250 -14.191 1.00 56.00 197 VAL A CA 1
ATOM 1509 C C . VAL A 1 197 ? 17.490 19.156 -15.415 1.00 56.00 197 VAL A C 1
ATOM 1511 O O . VAL A 1 197 ? 16.481 19.790 -15.731 1.00 56.00 197 VAL A O 1
ATOM 1514 N N . ASP A 1 198 ? 18.600 19.196 -16.150 1.00 65.81 198 ASP A N 1
ATOM 1515 C CA . ASP A 1 198 ? 18.640 19.869 -17.448 1.00 65.81 198 ASP A CA 1
ATOM 1516 C C . ASP A 1 198 ? 17.879 19.043 -18.491 1.00 65.81 198 ASP A C 1
ATOM 1518 O O . ASP A 1 198 ? 18.410 18.118 -19.108 1.00 65.81 198 ASP A O 1
ATOM 1522 N N . THR A 1 199 ? 16.616 19.410 -18.705 1.00 60.06 199 THR A N 1
ATOM 1523 C CA . THR A 1 199 ? 15.719 18.760 -19.674 1.00 60.06 199 THR A CA 1
ATOM 1524 C C . THR A 1 199 ? 16.232 18.751 -21.115 1.00 60.06 199 THR A C 1
ATOM 1526 O O . THR A 1 199 ? 15.777 17.933 -21.909 1.00 60.06 199 THR A O 1
ATOM 1529 N N . THR A 1 200 ? 17.199 19.606 -21.463 1.00 63.56 200 THR A N 1
ATOM 1530 C CA . THR A 1 200 ? 17.783 19.662 -22.813 1.00 63.56 200 THR A CA 1
ATOM 1531 C C . THR A 1 200 ? 18.970 18.717 -23.003 1.00 63.56 200 THR A C 1
ATOM 1533 O O . THR A 1 200 ? 19.374 18.464 -24.138 1.00 63.56 200 THR A O 1
ATOM 1536 N N . ALA A 1 201 ? 19.493 18.158 -21.910 1.00 64.44 201 ALA A N 1
ATOM 1537 C CA . ALA A 1 201 ? 20.644 17.263 -21.892 1.00 64.44 201 ALA A CA 1
ATOM 1538 C C . ALA A 1 201 ? 20.333 15.881 -21.286 1.00 64.44 201 ALA A C 1
ATOM 1540 O O . ALA A 1 201 ? 21.257 15.095 -21.088 1.00 64.44 201 ALA A O 1
ATOM 1541 N N . LEU A 1 202 ? 19.061 15.575 -20.990 1.00 58.56 202 LEU A N 1
ATOM 1542 C CA . LEU A 1 202 ? 18.635 14.301 -20.402 1.00 58.56 202 LEU A CA 1
ATOM 1543 C C . LEU A 1 202 ? 18.746 13.152 -21.421 1.00 58.56 202 LEU A C 1
ATOM 1545 O O . LEU A 1 202 ? 17.921 13.075 -22.340 1.00 58.56 202 LEU A O 1
ATOM 1549 N N . PRO A 1 203 ? 19.707 12.219 -21.270 1.00 54.00 203 PRO A N 1
ATOM 1550 C CA . PRO A 1 203 ? 19.603 10.944 -21.964 1.00 54.00 203 PRO A CA 1
ATOM 1551 C C . PRO A 1 203 ? 18.334 10.230 -21.474 1.00 54.00 203 PRO A C 1
ATOM 1553 O O . PRO A 1 203 ? 18.004 10.316 -20.292 1.00 54.00 203 PRO A O 1
ATOM 1556 N N . PHE A 1 204 ? 17.616 9.556 -22.379 1.00 56.34 204 PHE A N 1
ATOM 1557 C CA . PHE A 1 204 ? 16.374 8.834 -22.054 1.00 56.34 204 PHE A CA 1
ATOM 1558 C C . PHE A 1 204 ? 15.255 9.730 -21.484 1.00 56.34 204 PHE A C 1
ATOM 1560 O O . PHE A 1 204 ? 14.429 9.296 -20.686 1.00 56.34 204 PHE A O 1
ATOM 1567 N N . GLY A 1 205 ? 15.207 11.002 -21.909 1.00 56.09 205 GLY A N 1
ATOM 1568 C CA . GLY A 1 205 ? 14.269 12.001 -21.386 1.00 56.09 205 GLY A CA 1
ATOM 1569 C C . GLY A 1 205 ? 12.813 11.532 -21.343 1.00 56.09 205 GLY A C 1
ATOM 1570 O O . GLY A 1 205 ? 12.148 11.779 -20.348 1.00 56.09 205 GLY A O 1
ATOM 1571 N N . GLN A 1 206 ? 12.343 10.777 -22.342 1.00 56.44 206 GLN A N 1
ATOM 1572 C CA . GLN A 1 206 ? 10.971 10.265 -22.349 1.00 56.44 206 GLN A CA 1
ATOM 1573 C C . GLN A 1 206 ? 10.643 9.389 -21.126 1.00 56.44 206 GLN A C 1
ATOM 1575 O O . GLN A 1 206 ? 9.582 9.552 -20.536 1.00 56.44 206 GLN A O 1
ATOM 1580 N N . GLU A 1 207 ? 11.546 8.513 -20.687 1.00 56.09 207 GLU A N 1
ATOM 1581 C CA . GLU A 1 207 ? 11.337 7.661 -19.504 1.00 56.09 207 GLU A CA 1
ATOM 1582 C C . GLU A 1 207 ? 11.251 8.496 -18.216 1.00 56.09 207 GLU A C 1
ATOM 1584 O O . GLU A 1 207 ? 10.467 8.206 -17.309 1.00 56.09 207 GLU A O 1
ATOM 1589 N N . VAL A 1 208 ? 11.998 9.600 -18.165 1.00 55.78 208 VAL A N 1
ATOM 1590 C CA . VAL A 1 208 ? 11.973 10.563 -17.057 1.00 55.78 208 VAL A CA 1
ATOM 1591 C C . VAL A 1 208 ? 10.741 11.481 -17.125 1.00 55.78 208 VAL A C 1
ATOM 1593 O O . VAL A 1 208 ? 10.297 11.971 -16.091 1.00 55.78 208 VAL A O 1
ATOM 1596 N N . THR A 1 209 ? 10.154 11.715 -18.303 1.00 55.47 209 THR A N 1
ATOM 1597 C CA . THR A 1 209 ? 9.048 12.676 -18.481 1.00 55.47 209 THR A CA 1
ATOM 1598 C C . THR A 1 209 ? 7.651 12.061 -18.610 1.00 55.47 209 THR A C 1
ATOM 1600 O O . THR A 1 209 ? 6.681 12.721 -18.240 1.00 55.47 209 THR A O 1
ATOM 1603 N N . ASP A 1 210 ? 7.519 10.834 -19.128 1.00 55.22 210 ASP A N 1
ATOM 1604 C CA . ASP A 1 210 ? 6.225 10.208 -19.475 1.00 55.22 210 ASP A CA 1
ATOM 1605 C C . ASP A 1 210 ? 5.748 9.139 -18.481 1.00 55.22 210 ASP A C 1
ATOM 1607 O O . ASP A 1 210 ? 4.643 8.608 -18.632 1.00 55.22 210 ASP A O 1
ATOM 1611 N N . THR A 1 211 ? 6.525 8.815 -17.445 1.00 58.88 211 THR A N 1
ATOM 1612 C CA . THR A 1 211 ? 6.148 7.747 -16.508 1.00 58.88 211 THR A CA 1
ATOM 1613 C C . THR A 1 211 ? 5.059 8.220 -15.549 1.00 58.88 211 THR A C 1
ATOM 1615 O O . THR A 1 211 ? 5.351 8.639 -14.436 1.00 58.88 211 THR A O 1
ATOM 1618 N N . ARG A 1 212 ? 3.800 8.157 -15.998 1.00 69.12 212 ARG A N 1
ATOM 1619 C CA . ARG A 1 212 ? 2.604 8.483 -15.201 1.00 69.12 212 ARG A CA 1
ATOM 1620 C C . ARG A 1 212 ? 2.019 7.271 -14.4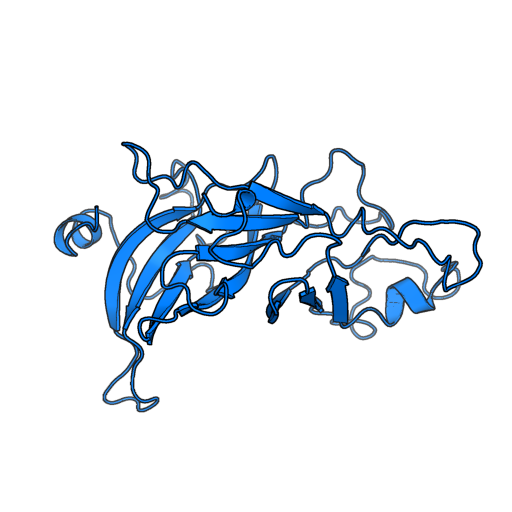88 1.00 69.12 212 ARG A C 1
ATOM 1622 O O . ARG A 1 212 ? 1.493 7.394 -13.386 1.00 69.12 212 ARG A O 1
ATOM 1629 N N . PHE A 1 213 ? 2.100 6.113 -15.140 1.00 76.81 213 PHE A N 1
ATOM 1630 C CA . PHE A 1 213 ? 1.585 4.846 -14.640 1.00 76.81 213 PHE A CA 1
ATOM 1631 C C . PHE A 1 213 ? 2.496 3.699 -15.064 1.00 76.81 213 PHE A C 1
ATOM 1633 O O . PHE A 1 213 ? 3.079 3.727 -16.147 1.00 76.81 213 PHE A O 1
ATOM 1640 N N . MET A 1 214 ? 2.562 2.670 -14.230 1.00 81.12 214 MET A N 1
ATOM 1641 C CA . MET A 1 214 ? 3.252 1.417 -14.494 1.00 81.12 214 MET A CA 1
ATOM 1642 C C . MET A 1 214 ? 2.319 0.257 -14.177 1.00 81.12 214 MET A C 1
ATOM 1644 O O . MET A 1 214 ? 1.635 0.267 -13.158 1.00 81.12 214 MET A O 1
ATOM 1648 N N . ILE A 1 215 ? 2.327 -0.762 -15.031 1.00 88.44 215 ILE A N 1
ATOM 1649 C CA . ILE A 1 215 ? 1.738 -2.059 -14.706 1.00 88.44 215 ILE A CA 1
ATOM 1650 C C . ILE A 1 215 ? 2.889 -2.990 -14.351 1.00 88.44 215 ILE A C 1
ATOM 1652 O O . ILE A 1 215 ? 3.782 -3.197 -15.171 1.00 88.44 215 ILE A O 1
ATOM 1656 N N . VAL A 1 216 ? 2.873 -3.537 -13.138 1.00 89.69 216 VAL A N 1
ATOM 1657 C CA . VAL A 1 216 ? 3.856 -4.537 -12.703 1.00 89.69 216 VAL A CA 1
ATOM 1658 C C . VAL A 1 216 ? 3.131 -5.847 -12.492 1.00 89.69 216 VAL A C 1
ATOM 1660 O O . VAL A 1 216 ? 2.189 -5.906 -11.707 1.00 89.69 216 VAL A O 1
ATOM 1663 N N . CYS A 1 217 ? 3.584 -6.886 -13.185 1.00 93.56 217 CYS A N 1
ATOM 1664 C CA . CYS A 1 217 ? 3.050 -8.232 -13.058 1.00 93.56 217 CYS A CA 1
ATOM 1665 C C . CYS A 1 217 ? 4.127 -9.175 -12.532 1.00 93.56 217 CYS A C 1
ATOM 1667 O O . CYS A 1 217 ? 5.266 -9.170 -13.002 1.00 93.56 217 CYS A O 1
ATOM 1669 N N . PHE A 1 218 ? 3.745 -9.989 -11.559 1.00 93.12 218 PHE A N 1
ATOM 1670 C CA . PHE A 1 218 ? 4.584 -11.014 -10.964 1.00 93.12 218 PHE A CA 1
ATOM 1671 C C . PHE A 1 218 ? 4.451 -12.324 -11.742 1.00 93.12 218 PHE A C 1
ATOM 1673 O O . PHE A 1 218 ? 3.442 -12.590 -12.396 1.00 93.12 218 PHE A O 1
ATOM 1680 N N . THR A 1 219 ? 5.487 -13.155 -11.687 1.00 92.88 219 THR A N 1
ATOM 1681 C CA . THR A 1 219 ? 5.456 -14.508 -12.259 1.00 92.88 219 THR A CA 1
ATOM 1682 C C . THR A 1 219 ? 4.543 -15.442 -11.469 1.00 92.88 219 THR A C 1
ATOM 1684 O O . THR A 1 219 ? 3.915 -16.338 -12.033 1.00 92.88 219 THR A O 1
ATOM 1687 N N . GLU A 1 220 ? 4.450 -15.222 -10.163 1.00 94.69 220 GLU A N 1
ATOM 1688 C CA . GLU A 1 220 ? 3.601 -15.951 -9.234 1.00 94.69 220 GLU A CA 1
ATOM 1689 C C . GLU A 1 220 ? 2.321 -15.160 -8.903 1.00 94.69 220 GLU A C 1
ATOM 1691 O O . GLU A 1 220 ? 2.342 -13.927 -8.939 1.00 94.69 220 GLU A O 1
ATOM 1696 N N . PRO A 1 221 ? 1.210 -15.840 -8.545 1.00 95.06 221 PRO A N 1
ATOM 1697 C CA . PRO A 1 221 ? -0.057 -15.205 -8.179 1.00 95.06 221 PRO A CA 1
ATOM 1698 C C . PRO A 1 221 ? 0.015 -14.635 -6.760 1.00 95.06 221 PRO A C 1
ATOM 1700 O O . PRO A 1 221 ? -0.671 -15.101 -5.848 1.00 95.06 221 PRO A O 1
ATOM 1703 N N . ILE A 1 222 ? 0.912 -13.680 -6.537 1.00 94.25 222 ILE A N 1
ATOM 1704 C CA . ILE A 1 222 ? 1.248 -13.247 -5.189 1.00 94.25 222 ILE A CA 1
ATOM 1705 C C . ILE A 1 222 ? 0.059 -12.637 -4.444 1.00 94.2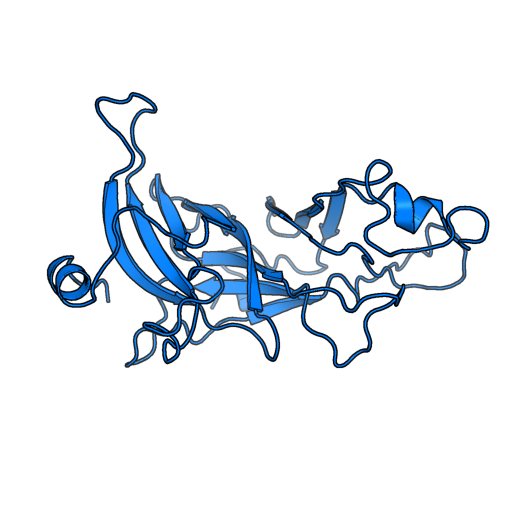5 222 ILE A C 1
ATOM 1707 O O . ILE A 1 222 ? 0.032 -12.746 -3.230 1.00 94.25 222 ILE A O 1
ATOM 1711 N N . PHE A 1 223 ? -0.934 -12.065 -5.131 1.00 95.19 223 PHE A N 1
ATOM 1712 C CA . PHE A 1 223 ? -2.122 -11.471 -4.509 1.00 95.19 223 PHE A CA 1
ATOM 1713 C C . PHE A 1 223 ? -3.272 -12.468 -4.316 1.00 95.19 223 PHE A C 1
ATOM 1715 O O . PHE A 1 223 ? -4.323 -12.110 -3.786 1.00 95.19 223 PHE A O 1
ATOM 1722 N N . ASN A 1 224 ? -3.086 -13.734 -4.695 1.00 94.88 224 ASN A N 1
ATOM 1723 C CA . ASN A 1 224 ? -4.057 -14.773 -4.393 1.00 94.88 224 ASN A CA 1
ATOM 1724 C C . ASN A 1 224 ? -4.031 -15.100 -2.892 1.00 94.88 224 ASN A C 1
ATOM 1726 O O . ASN A 1 224 ? -2.994 -15.475 -2.348 1.00 94.88 224 ASN A O 1
ATOM 1730 N N . LEU A 1 225 ? -5.192 -15.055 -2.233 1.00 93.00 225 LEU A N 1
ATOM 1731 C CA . LEU A 1 225 ? -5.327 -15.293 -0.786 1.00 93.00 225 LEU A CA 1
ATOM 1732 C C . LEU A 1 225 ? -4.887 -16.690 -0.313 1.00 93.00 225 LEU A C 1
ATOM 1734 O O . LEU A 1 225 ? -4.822 -16.931 0.884 1.00 93.00 225 LEU A O 1
ATOM 1738 N N . ARG A 1 226 ? -4.655 -17.633 -1.231 1.00 92.69 226 ARG A N 1
ATOM 1739 C CA . ARG A 1 226 ? -4.167 -18.991 -0.937 1.00 92.69 226 ARG A CA 1
ATOM 1740 C C . ARG A 1 226 ? -2.701 -19.190 -1.312 1.00 92.69 226 ARG A C 1
ATOM 1742 O O . ARG A 1 226 ? -2.212 -20.318 -1.266 1.00 92.69 226 ARG A O 1
ATOM 1749 N N . TYR A 1 227 ? -2.029 -18.148 -1.791 1.00 92.25 227 TYR A N 1
ATOM 1750 C CA . TYR A 1 227 ? -0.622 -18.229 -2.138 1.00 92.25 227 TYR A CA 1
ATOM 1751 C C . TYR A 1 227 ? 0.227 -18.174 -0.856 1.00 92.25 227 TYR A C 1
ATOM 1753 O O . TYR A 1 227 ? -0.060 -17.333 -0.011 1.00 92.25 227 TYR A O 1
ATOM 1761 N N . PRO A 1 228 ? 1.298 -18.983 -0.703 1.00 87.75 228 PRO A N 1
ATOM 1762 C CA . PRO A 1 228 ? 2.051 -19.083 0.558 1.00 87.75 228 PRO A CA 1
ATOM 1763 C C . PRO A 1 228 ? 2.660 -17.776 1.081 1.00 87.75 228 PRO A C 1
ATOM 1765 O O . PRO A 1 228 ? 3.046 -17.677 2.240 1.00 87.75 228 PRO A O 1
ATOM 1768 N N . LEU A 1 229 ? 2.793 -16.757 0.231 1.00 82.88 229 LEU A N 1
ATOM 1769 C CA . LEU A 1 229 ? 3.217 -15.427 0.668 1.00 82.88 229 LEU A CA 1
ATOM 1770 C C . LEU A 1 229 ? 2.153 -14.717 1.520 1.00 82.88 229 LEU A C 1
ATOM 1772 O O . LEU A 1 229 ? 2.505 -13.812 2.268 1.00 82.88 229 LEU A O 1
ATOM 1776 N N . MET A 1 230 ? 0.887 -15.110 1.405 1.00 81.44 230 MET A N 1
ATOM 1777 C CA . MET A 1 230 ? -0.247 -14.549 2.143 1.00 81.44 230 MET A CA 1
ATOM 1778 C C . MET A 1 230 ? -0.525 -15.276 3.468 1.00 81.44 230 MET A C 1
ATOM 1780 O O . MET A 1 230 ? -1.354 -14.793 4.234 1.00 81.44 230 MET A O 1
ATOM 1784 N N . ASP A 1 231 ? 0.178 -16.388 3.733 1.00 71.31 231 ASP A N 1
ATOM 1785 C CA . ASP A 1 231 ? 0.135 -17.147 4.994 1.00 71.31 231 ASP A CA 1
ATOM 1786 C C . ASP A 1 231 ? 1.050 -16.561 6.087 1.00 71.31 231 ASP A C 1
ATOM 1788 O O . ASP A 1 231 ? 2.101 -15.947 5.750 1.00 71.31 231 ASP A O 1
#